Protein AF-A0A3B0XMU4-F1 (afdb_monomer_lite)

Structure (mmCIF, N/CA/C/O backbone):
data_AF-A0A3B0XMU4-F1
#
_entry.id   AF-A0A3B0XMU4-F1
#
loop_
_atom_site.group_PDB
_atom_site.id
_atom_site.type_symbol
_atom_site.label_atom_id
_atom_site.label_alt_id
_atom_site.label_comp_id
_atom_site.label_asym_id
_atom_site.label_entity_id
_atom_site.label_seq_id
_atom_site.pdbx_PDB_ins_code
_atom_site.Cartn_x
_atom_site.Cartn_y
_atom_site.Cartn_z
_atom_site.occupancy
_atom_site.B_iso_or_equiv
_atom_site.auth_seq_id
_atom_site.auth_comp_id
_atom_site.auth_asym_id
_atom_site.auth_atom_id
_atom_site.pdbx_PDB_model_num
ATOM 1 N N . MET A 1 1 ? -17.982 15.035 -3.599 1.00 46.91 1 MET A N 1
ATOM 2 C CA . MET A 1 1 ? -17.152 13.838 -3.852 1.00 46.91 1 MET A CA 1
ATOM 3 C C . MET A 1 1 ? -16.535 13.431 -2.524 1.00 46.91 1 MET A C 1
ATOM 5 O O . MET A 1 1 ? -16.371 14.309 -1.688 1.00 46.91 1 MET A O 1
ATOM 9 N N . SER A 1 2 ? -16.349 12.134 -2.261 1.00 67.62 2 SER A N 1
ATOM 10 C CA . SER A 1 2 ? -15.566 11.726 -1.085 1.00 67.62 2 SER A CA 1
ATOM 11 C C . SER A 1 2 ? -14.104 11.937 -1.433 1.00 67.62 2 SER A C 1
ATOM 13 O O . SER A 1 2 ? -13.709 11.563 -2.527 1.00 67.62 2 SER A O 1
ATOM 15 N N . VAL A 1 3 ? -13.359 12.538 -0.522 1.00 88.94 3 VAL A N 1
ATOM 16 C CA . VAL A 1 3 ? -11.899 12.602 -0.562 1.00 88.94 3 VAL A CA 1
ATOM 17 C C . VAL A 1 3 ? -11.377 11.212 -0.185 1.00 88.94 3 VAL A C 1
ATOM 19 O O . VAL A 1 3 ? -11.963 10.563 0.695 1.00 88.94 3 VAL A O 1
ATOM 22 N N . ASP A 1 4 ? -10.341 10.735 -0.864 1.00 93.25 4 ASP A N 1
ATOM 23 C CA . ASP A 1 4 ? -9.725 9.438 -0.587 1.00 93.25 4 ASP A CA 1
ATOM 24 C C . ASP A 1 4 ? -8.519 9.596 0.341 1.00 93.25 4 ASP A C 1
ATOM 26 O O . ASP A 1 4 ? -7.782 10.583 0.284 1.00 93.25 4 ASP A O 1
ATOM 30 N N . PHE A 1 5 ? -8.367 8.639 1.253 1.00 95.12 5 PHE A N 1
ATOM 31 C CA . PHE A 1 5 ? -7.227 8.539 2.150 1.00 95.12 5 PHE A CA 1
ATOM 32 C C . PHE A 1 5 ? -6.213 7.567 1.562 1.00 95.12 5 PHE A C 1
ATOM 34 O O . PHE A 1 5 ? -6.539 6.399 1.330 1.00 95.12 5 PHE A O 1
ATOM 41 N N . THR A 1 6 ? -4.974 8.021 1.413 1.00 96.38 6 THR A N 1
ATOM 42 C CA . THR A 1 6 ? -3.917 7.258 0.753 1.00 96.38 6 THR A CA 1
ATOM 43 C C . THR A 1 6 ? -2.700 7.164 1.654 1.00 96.38 6 THR A C 1
ATOM 45 O O . THR A 1 6 ? -2.193 8.177 2.130 1.00 96.38 6 THR A O 1
ATOM 48 N N . ILE A 1 7 ? -2.196 5.944 1.860 1.00 97.12 7 ILE A N 1
ATOM 49 C CA . ILE A 1 7 ? -0.860 5.702 2.417 1.00 97.12 7 ILE A CA 1
ATOM 50 C C . ILE A 1 7 ? 0.117 5.391 1.292 1.00 97.12 7 ILE A C 1
ATOM 52 O O . ILE A 1 7 ? -0.047 4.393 0.592 1.00 97.12 7 ILE A O 1
ATOM 56 N N . ALA A 1 8 ? 1.163 6.208 1.175 1.00 97.69 8 ALA A N 1
ATOM 57 C CA . ALA A 1 8 ? 2.333 5.910 0.364 1.00 97.69 8 ALA A CA 1
ATOM 58 C C . ALA A 1 8 ? 3.376 5.158 1.196 1.00 97.69 8 ALA A C 1
ATOM 60 O O . ALA A 1 8 ? 3.663 5.530 2.335 1.00 97.69 8 ALA A O 1
ATOM 61 N N . GLN A 1 9 ? 3.979 4.116 0.629 1.00 97.81 9 GLN A N 1
ATOM 62 C CA . GLN A 1 9 ? 5.088 3.373 1.229 1.00 97.81 9 GLN A CA 1
ATOM 63 C C . GLN A 1 9 ? 6.240 3.243 0.236 1.00 97.81 9 GLN A C 1
ATOM 65 O O . GLN A 1 9 ? 6.032 3.270 -0.979 1.00 97.81 9 GLN A O 1
ATOM 70 N N . ALA A 1 10 ? 7.457 3.066 0.749 1.00 97.88 10 ALA A N 1
ATOM 71 C CA . ALA A 1 10 ? 8.641 2.861 -0.080 1.00 97.88 10 ALA A CA 1
ATOM 72 C C . ALA A 1 10 ? 9.531 1.738 0.464 1.00 97.88 10 ALA A C 1
ATOM 74 O O . ALA A 1 10 ? 9.911 1.719 1.638 1.00 97.88 10 ALA A O 1
ATOM 75 N N . GLY A 1 11 ? 9.879 0.802 -0.416 1.00 96.56 11 GLY A N 1
ATOM 76 C CA . GLY A 1 11 ? 10.779 -0.318 -0.153 1.00 96.56 11 GLY A CA 1
ATOM 77 C C . GLY A 1 11 ? 11.919 -0.391 -1.167 1.00 96.56 11 GLY A C 1
ATOM 78 O O . GLY A 1 11 ? 11.970 0.360 -2.139 1.00 96.56 11 GLY A O 1
ATOM 79 N N . GLN A 1 12 ? 12.843 -1.321 -0.942 1.00 94.38 12 GLN A N 1
ATOM 80 C CA . GLN A 1 12 ? 13.892 -1.634 -1.917 1.00 94.38 12 GLN A CA 1
ATOM 81 C C . GLN A 1 12 ? 13.288 -2.269 -3.179 1.00 94.38 12 GLN A C 1
ATOM 83 O O . GLN A 1 12 ? 12.237 -2.907 -3.100 1.00 94.38 12 GLN A O 1
ATOM 88 N N . ALA A 1 13 ? 13.955 -2.120 -4.327 1.00 94.12 13 ALA A N 1
ATOM 89 C CA . ALA A 1 13 ? 13.503 -2.729 -5.578 1.00 94.12 13 ALA A CA 1
ATOM 90 C C . ALA A 1 13 ? 13.326 -4.246 -5.428 1.00 94.12 13 ALA A C 1
ATOM 92 O O . ALA A 1 13 ? 14.164 -4.934 -4.837 1.00 94.12 13 ALA A O 1
ATOM 93 N N . GLN A 1 14 ? 12.234 -4.768 -5.983 1.00 94.06 14 GLN A N 1
ATOM 94 C CA . GLN A 1 14 ? 11.937 -6.196 -5.961 1.00 94.06 14 GLN A CA 1
ATOM 95 C C . GLN A 1 14 ? 11.005 -6.595 -7.110 1.00 94.06 14 GLN A C 1
ATOM 97 O O . GLN A 1 14 ? 10.267 -5.751 -7.627 1.00 94.06 14 GLN A O 1
ATOM 102 N N . PRO A 1 15 ? 11.005 -7.878 -7.507 1.00 93.62 15 PRO A N 1
ATOM 103 C CA . PRO A 1 15 ? 10.094 -8.380 -8.528 1.00 93.62 15 PRO A CA 1
ATOM 104 C C . PRO A 1 15 ? 8.619 -8.133 -8.166 1.00 93.62 15 PRO A C 1
ATOM 106 O O . PRO A 1 15 ? 8.137 -8.577 -7.121 1.00 93.62 15 PRO A O 1
ATOM 109 N N . LEU A 1 16 ? 7.907 -7.396 -9.029 1.00 94.69 16 LEU A N 1
ATOM 110 C CA . LEU A 1 16 ? 6.523 -6.973 -8.781 1.00 94.69 16 LEU A CA 1
ATOM 111 C C . LEU A 1 16 ? 5.567 -8.169 -8.698 1.00 94.69 16 LEU A C 1
ATOM 113 O O . LEU A 1 16 ? 4.689 -8.198 -7.842 1.00 94.69 16 LEU A O 1
ATOM 117 N N . PHE A 1 17 ? 5.737 -9.161 -9.572 1.00 94.56 17 PHE A N 1
ATOM 118 C CA . PHE A 1 17 ? 4.826 -10.299 -9.658 1.00 94.56 17 PHE A CA 1
ATOM 119 C C . PHE A 1 17 ? 4.801 -11.113 -8.357 1.00 94.56 17 PHE A C 1
ATOM 121 O O . PHE A 1 17 ? 3.743 -11.314 -7.762 1.00 94.56 17 PHE A O 1
ATOM 128 N N . GLU A 1 18 ? 5.971 -11.521 -7.870 1.00 95.06 18 GLU A N 1
ATOM 129 C CA . GLU A 1 18 ? 6.136 -12.269 -6.627 1.00 95.06 18 GLU A CA 1
ATOM 130 C C . GLU A 1 18 ? 5.612 -11.474 -5.431 1.00 95.06 18 GLU A C 1
ATOM 132 O O . GLU A 1 18 ? 4.962 -12.034 -4.546 1.00 95.06 18 GLU A O 1
ATOM 137 N N . LEU A 1 19 ? 5.842 -10.157 -5.425 1.00 96.31 19 LEU A N 1
ATOM 138 C CA . LEU A 1 19 ? 5.289 -9.273 -4.410 1.00 96.31 19 LEU A CA 1
ATOM 139 C C . LEU A 1 19 ? 3.754 -9.306 -4.410 1.00 96.31 19 LEU A C 1
ATOM 141 O O . LEU A 1 19 ? 3.153 -9.511 -3.355 1.00 96.31 19 LEU A O 1
ATOM 145 N N . MET A 1 20 ? 3.118 -9.148 -5.574 1.00 96.50 20 MET A N 1
ATOM 146 C CA . MET A 1 20 ? 1.657 -9.156 -5.692 1.00 96.50 20 MET A CA 1
ATOM 147 C C . MET A 1 20 ? 1.048 -10.506 -5.299 1.00 96.50 20 MET A C 1
ATOM 149 O O . MET A 1 20 ? 0.016 -10.532 -4.629 1.00 96.50 20 MET A O 1
ATOM 153 N N . VAL A 1 21 ? 1.696 -11.623 -5.648 1.00 96.62 21 VAL A N 1
ATOM 154 C CA . VAL A 1 21 ? 1.277 -12.972 -5.225 1.00 96.62 21 VAL A CA 1
ATOM 155 C C . VAL A 1 21 ? 1.302 -13.108 -3.700 1.00 96.62 21 VAL A C 1
ATOM 157 O O . VAL A 1 21 ? 0.353 -13.630 -3.109 1.00 96.62 21 VAL A O 1
ATOM 160 N N . ASN A 1 22 ? 2.359 -12.623 -3.046 1.00 97.75 22 ASN A N 1
ATOM 161 C CA . ASN A 1 22 ? 2.472 -12.698 -1.590 1.00 97.75 22 ASN A CA 1
ATOM 162 C C . ASN A 1 22 ? 1.454 -11.786 -0.890 1.00 97.75 22 ASN A C 1
ATOM 164 O O . ASN A 1 22 ? 0.804 -12.215 0.065 1.00 97.75 22 ASN A O 1
ATOM 168 N N . ILE A 1 23 ? 1.258 -10.564 -1.397 1.00 98.06 23 ILE A N 1
ATOM 169 C CA . ILE A 1 23 ? 0.236 -9.639 -0.889 1.00 98.06 23 ILE A CA 1
ATOM 170 C C . ILE A 1 23 ? -1.157 -10.258 -1.027 1.00 98.06 23 ILE A C 1
ATOM 172 O O . ILE A 1 23 ? -1.896 -10.281 -0.048 1.00 98.06 23 ILE A O 1
ATOM 176 N N . GLU A 1 24 ? -1.514 -10.814 -2.189 1.00 98.00 24 GLU A N 1
ATOM 177 C CA . GLU A 1 24 ? -2.808 -11.481 -2.392 1.00 98.00 24 GLU A CA 1
ATOM 178 C C . GLU A 1 24 ? -3.032 -12.607 -1.377 1.00 98.00 24 GLU A C 1
ATOM 180 O O . GLU A 1 24 ? -4.096 -12.673 -0.764 1.00 98.00 24 GLU A O 1
ATOM 185 N N . CYS A 1 25 ? -2.024 -13.450 -1.143 1.00 97.94 25 CYS A N 1
ATOM 186 C CA . CYS A 1 25 ? -2.103 -14.543 -0.173 1.00 97.94 25 CYS A CA 1
ATOM 187 C C . CYS A 1 25 ? -2.402 -14.042 1.252 1.00 97.94 25 CYS A C 1
ATOM 189 O O . CYS A 1 25 ? -3.264 -14.589 1.943 1.00 97.94 25 CYS A O 1
ATOM 191 N N . GLU A 1 26 ? -1.721 -12.987 1.701 1.00 98.12 26 GLU A N 1
ATOM 192 C CA . GLU A 1 26 ? -1.939 -12.410 3.033 1.00 98.12 26 GLU A CA 1
ATOM 193 C C . GLU A 1 26 ? -3.267 -11.643 3.136 1.00 98.12 26 GLU A C 1
ATOM 195 O O . GLU A 1 26 ? -3.951 -11.715 4.160 1.00 98.12 26 GLU A O 1
ATOM 200 N N . MET A 1 27 ? -3.687 -10.970 2.062 1.00 97.94 27 MET A N 1
ATOM 201 C CA . MET A 1 27 ? -4.988 -10.303 1.979 1.00 97.94 27 MET A CA 1
ATOM 202 C C . MET A 1 27 ? -6.146 -11.310 2.038 1.00 97.94 27 MET A C 1
ATOM 204 O O . MET A 1 27 ? -7.117 -11.082 2.764 1.00 97.94 27 MET A O 1
ATOM 208 N N . GLU A 1 28 ? -6.028 -12.465 1.373 1.00 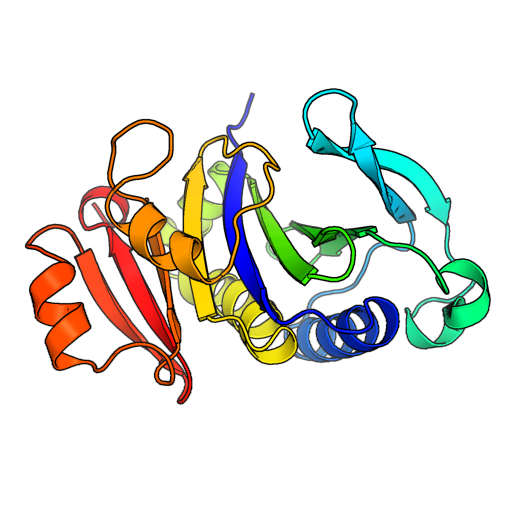97.19 28 GLU A N 1
ATOM 209 C CA . GLU A 1 28 ? -7.001 -13.564 1.477 1.00 97.19 28 GLU A CA 1
ATOM 210 C C . GLU A 1 28 ? -7.138 -14.065 2.922 1.00 97.19 28 GLU A C 1
ATOM 212 O O . GLU A 1 28 ? -8.254 -14.228 3.423 1.00 97.19 28 GLU A O 1
ATOM 217 N N . LYS A 1 29 ? -6.019 -14.241 3.640 1.00 96.94 29 LYS A N 1
ATOM 218 C CA . LYS A 1 29 ? -6.025 -14.602 5.073 1.00 96.94 29 LYS A CA 1
ATOM 219 C C . LYS A 1 29 ? -6.663 -13.520 5.946 1.00 96.94 29 LYS A C 1
ATOM 221 O O . LYS A 1 29 ? -7.206 -13.825 7.007 1.00 96.94 29 LYS A O 1
ATOM 226 N N . ALA A 1 30 ? -6.604 -12.259 5.521 1.00 95.94 30 ALA A N 1
ATOM 227 C CA . ALA A 1 30 ? -7.280 -11.142 6.173 1.00 95.94 30 ALA A CA 1
ATOM 228 C C . ALA A 1 30 ? -8.769 -11.014 5.797 1.00 95.94 30 ALA A C 1
ATOM 230 O O . ALA A 1 30 ? -9.438 -10.122 6.312 1.00 95.94 30 ALA A O 1
ATOM 231 N N . GLY A 1 31 ? -9.307 -11.911 4.962 1.00 96.50 31 GLY A N 1
ATOM 232 C CA . GLY A 1 31 ? -10.720 -11.931 4.577 1.00 96.50 31 GLY A CA 1
ATOM 233 C C . GLY A 1 31 ? -11.058 -11.049 3.375 1.00 96.50 31 GLY A C 1
ATOM 234 O O . GLY A 1 31 ? -12.240 -10.839 3.093 1.00 96.50 31 GLY A O 1
ATOM 235 N N . PHE A 1 32 ? -10.047 -10.551 2.664 1.00 97.38 32 PHE A N 1
ATOM 236 C CA . PHE A 1 32 ? -10.228 -9.824 1.417 1.00 97.38 32 PHE A CA 1
ATOM 237 C C . PHE A 1 32 ? -10.223 -10.774 0.227 1.00 97.38 32 PHE A C 1
ATOM 239 O O . PHE A 1 32 ? -9.673 -11.872 0.258 1.00 97.38 32 PHE A O 1
ATOM 246 N N . LYS A 1 33 ? -10.832 -10.326 -0.860 1.00 95.94 33 LYS A N 1
ATOM 247 C CA . LYS A 1 33 ? -10.782 -10.983 -2.157 1.00 95.94 33 LYS A CA 1
ATOM 248 C C . LYS A 1 33 ? -10.356 -9.962 -3.195 1.00 95.94 33 LYS A C 1
ATOM 250 O O . LYS A 1 33 ? -10.759 -8.806 -3.133 1.00 95.94 33 LYS A O 1
ATOM 255 N N . LYS A 1 34 ? -9.538 -10.395 -4.142 1.00 95.06 34 LYS A N 1
ATOM 256 C CA . LYS A 1 34 ? -9.022 -9.547 -5.213 1.00 95.06 34 LYS A CA 1
ATOM 257 C C . LYS A 1 34 ? -10.062 -9.357 -6.321 1.00 95.06 34 LYS A C 1
ATOM 259 O O . LYS A 1 34 ? -10.794 -10.296 -6.653 1.00 95.06 34 LYS A O 1
ATOM 264 N N . ASN A 1 35 ? -10.110 -8.174 -6.927 1.00 93.00 35 ASN A N 1
ATOM 265 C CA . ASN A 1 35 ? -10.821 -7.941 -8.183 1.00 93.00 35 ASN A CA 1
ATOM 266 C C . ASN A 1 35 ? -10.110 -8.680 -9.335 1.00 93.00 35 ASN A C 1
ATOM 268 O O . ASN A 1 35 ? -8.890 -8.839 -9.348 1.00 93.00 35 ASN A O 1
ATOM 272 N N . ILE A 1 36 ? -10.868 -9.195 -10.298 1.00 88.75 36 ILE A N 1
ATOM 273 C CA . ILE A 1 36 ? -10.298 -9.850 -11.487 1.00 88.75 36 ILE A CA 1
ATOM 274 C C . ILE A 1 36 ? -9.745 -8.832 -12.488 1.00 88.75 36 ILE A C 1
ATOM 276 O O . ILE A 1 36 ? -8.889 -9.171 -13.299 1.00 88.75 36 ILE A O 1
ATOM 280 N N . SER A 1 37 ? -10.238 -7.594 -12.424 1.00 92.88 37 SER A N 1
ATOM 281 C CA . SER A 1 37 ? -9.691 -6.484 -13.191 1.00 92.88 37 SER A CA 1
ATOM 282 C C . SER A 1 37 ? -8.476 -5.914 -12.473 1.00 92.88 37 SER A C 1
ATOM 284 O O . SER A 1 37 ? -8.549 -5.604 -11.285 1.00 92.88 37 SER A O 1
ATOM 286 N N . VAL A 1 38 ? -7.386 -5.770 -13.212 1.00 95.25 38 VAL A N 1
ATOM 287 C CA . VAL A 1 38 ? -6.157 -5.094 -12.793 1.00 95.25 38 VAL A CA 1
ATOM 288 C C . VAL A 1 38 ? -5.804 -4.059 -13.850 1.00 95.25 38 VAL A C 1
ATOM 290 O O . VAL A 1 38 ? -6.240 -4.189 -14.996 1.00 95.25 38 VAL A O 1
ATOM 293 N N . TYR A 1 39 ? -5.011 -3.057 -13.501 1.00 95.62 39 TYR A N 1
ATOM 294 C CA . TYR A 1 39 ? -4.540 -2.081 -14.477 1.00 95.62 39 TYR A CA 1
ATOM 295 C C . TYR A 1 39 ? -3.026 -2.086 -14.525 1.00 95.62 39 TYR A C 1
ATOM 297 O O . TYR A 1 39 ? -2.350 -2.250 -13.507 1.00 95.62 39 TYR A O 1
ATOM 305 N N . LYS A 1 40 ? -2.492 -1.929 -15.733 1.00 95.38 40 LYS A N 1
ATOM 306 C CA . LYS A 1 40 ? -1.067 -1.715 -15.931 1.00 95.38 40 LYS A CA 1
ATOM 307 C C . LYS A 1 40 ? -0.740 -0.273 -15.590 1.00 95.38 40 LYS A C 1
ATOM 309 O O . LYS A 1 40 ? -1.361 0.643 -16.133 1.00 95.38 40 LYS A O 1
ATOM 314 N N . VAL A 1 41 ? 0.255 -0.084 -14.737 1.00 95.44 41 VAL A N 1
ATOM 315 C CA . VAL A 1 41 ? 0.666 1.239 -14.268 1.00 95.44 41 VAL A CA 1
ATOM 316 C C . VAL A 1 41 ? 2.066 1.549 -14.780 1.00 95.44 41 VAL A C 1
ATOM 318 O O . VAL A 1 41 ? 2.951 0.690 -14.756 1.00 95.44 41 VAL A O 1
ATOM 321 N N . GLY A 1 42 ? 2.245 2.769 -15.276 1.00 92.88 42 GLY A N 1
ATOM 322 C CA . GLY A 1 42 ? 3.519 3.311 -15.744 1.00 92.88 42 GLY A CA 1
ATOM 323 C C . GLY A 1 42 ? 3.752 4.717 -15.199 1.00 92.88 42 GLY A C 1
ATOM 324 O O . GLY A 1 42 ? 3.019 5.167 -14.324 1.00 92.88 42 GLY A O 1
ATOM 325 N N . LEU A 1 43 ? 4.777 5.400 -15.707 1.00 92.19 43 LEU A N 1
ATOM 326 C CA . LEU A 1 43 ? 5.016 6.817 -15.425 1.00 92.19 43 LEU A CA 1
ATOM 327 C C . LEU A 1 43 ? 4.434 7.676 -16.548 1.00 92.19 43 LEU A C 1
ATOM 329 O O . LEU A 1 43 ? 4.690 7.397 -17.722 1.00 92.19 43 LEU A O 1
ATOM 333 N N . ASP A 1 44 ? 3.706 8.725 -16.180 1.00 89.94 44 ASP A N 1
ATOM 334 C CA . ASP A 1 44 ? 3.260 9.760 -17.109 1.00 89.94 44 ASP A CA 1
ATOM 335 C C . ASP A 1 44 ? 4.390 10.761 -17.439 1.00 89.94 44 ASP A C 1
ATOM 337 O O . ASP A 1 44 ? 5.522 10.660 -16.950 1.00 89.94 44 ASP A O 1
ATOM 341 N N . GLU A 1 45 ? 4.092 11.767 -18.267 1.00 88.25 45 GLU A N 1
ATOM 342 C CA . GLU A 1 45 ? 5.057 12.809 -18.660 1.00 88.25 45 GLU A CA 1
ATOM 343 C C . GLU A 1 45 ? 5.548 13.676 -17.486 1.00 88.25 45 GLU A C 1
ATOM 345 O O . GLU A 1 45 ? 6.620 14.280 -17.562 1.00 88.25 45 GLU A O 1
ATOM 350 N N . ARG A 1 46 ? 4.782 13.736 -16.390 1.00 87.19 46 ARG A N 1
ATOM 351 C CA . ARG A 1 46 ? 5.119 14.473 -15.164 1.00 87.19 46 ARG A CA 1
ATOM 352 C C . ARG A 1 46 ? 5.957 13.626 -14.203 1.00 87.19 46 ARG A C 1
ATOM 354 O O . ARG A 1 46 ? 6.518 14.166 -13.253 1.00 87.19 46 ARG A O 1
ATOM 361 N N . GLY A 1 47 ? 6.081 12.322 -14.458 1.00 86.88 47 GLY A N 1
ATOM 362 C CA . GLY A 1 47 ? 6.754 11.369 -13.580 1.00 86.88 47 GLY A CA 1
ATOM 363 C C . GLY A 1 47 ? 5.876 10.863 -12.433 1.00 86.88 47 GLY A C 1
ATOM 364 O O . GLY A 1 47 ? 6.418 10.363 -11.448 1.00 86.88 47 GLY A O 1
ATOM 365 N N . VAL A 1 48 ? 4.554 10.987 -12.560 1.00 90.62 48 VAL A N 1
ATOM 366 C CA . VAL A 1 48 ? 3.544 10.446 -11.640 1.00 90.62 48 VAL A CA 1
ATOM 367 C C . VAL A 1 48 ? 3.135 9.057 -12.126 1.00 90.62 48 VAL A C 1
ATOM 369 O O . VAL A 1 48 ? 3.144 8.790 -13.329 1.00 90.62 48 VAL A O 1
ATOM 372 N N . PHE A 1 49 ? 2.786 8.151 -11.213 1.00 92.75 49 PHE A N 1
ATOM 373 C CA . PHE A 1 49 ? 2.238 6.861 -11.620 1.00 92.75 49 PHE A CA 1
ATOM 374 C C . PHE A 1 49 ? 0.816 7.002 -12.171 1.00 92.75 49 PHE A C 1
ATOM 376 O O . PHE A 1 49 ? -0.053 7.579 -11.520 1.00 92.75 49 PHE A O 1
ATOM 383 N N . GLU A 1 50 ? 0.575 6.427 -13.349 1.00 93.12 50 GLU A N 1
ATOM 384 C CA . GLU A 1 50 ? -0.710 6.497 -14.048 1.00 93.12 50 GLU A CA 1
ATOM 385 C C . GLU A 1 50 ? -1.138 5.125 -14.587 1.00 93.12 50 GLU A C 1
ATOM 387 O O . GLU A 1 50 ? -0.332 4.351 -15.119 1.00 93.12 50 GLU A O 1
ATOM 392 N N . GLU A 1 51 ? -2.428 4.816 -14.435 1.00 93.25 51 GLU A N 1
ATOM 393 C CA . GLU A 1 51 ? -3.057 3.640 -15.030 1.00 93.25 51 GLU A CA 1
ATOM 394 C C . GLU A 1 51 ? -3.209 3.828 -16.543 1.00 93.25 51 GLU A C 1
ATOM 396 O O . GLU A 1 51 ? -3.813 4.788 -17.010 1.00 93.25 51 GLU A O 1
ATOM 401 N N . SER A 1 52 ? -2.697 2.882 -17.322 1.00 88.81 52 SER A N 1
ATOM 402 C CA . SER A 1 52 ? -2.696 2.971 -18.789 1.00 88.81 52 SER A CA 1
ATOM 403 C C . SER A 1 52 ? -3.745 2.075 -19.442 1.00 88.81 52 SER A C 1
ATOM 405 O O . SER A 1 52 ? -4.438 2.482 -20.373 1.00 88.81 52 SER A O 1
ATOM 407 N N . GLU A 1 53 ? -3.874 0.837 -18.968 1.00 87.31 53 GLU A N 1
ATOM 408 C CA . GLU A 1 53 ? -4.699 -0.172 -19.620 1.00 87.31 53 GLU A CA 1
ATOM 409 C C . GLU A 1 53 ? -5.292 -1.138 -18.598 1.00 87.31 53 GLU A C 1
ATOM 411 O O . GLU A 1 53 ? -4.603 -1.618 -17.694 1.00 87.31 53 GLU A O 1
ATOM 416 N N . LYS A 1 54 ? -6.587 -1.427 -18.763 1.00 91.12 54 LYS A N 1
ATOM 417 C CA . LYS A 1 54 ? -7.331 -2.384 -17.947 1.00 91.12 54 LYS A CA 1
ATOM 418 C C . LYS A 1 54 ? -7.184 -3.790 -18.515 1.00 91.12 54 LYS A C 1
ATOM 420 O O . LYS A 1 54 ? -7.562 -4.042 -19.655 1.00 91.12 54 LYS A O 1
ATOM 425 N N . TYR A 1 55 ? -6.774 -4.726 -17.673 1.00 88.06 55 TYR A N 1
ATOM 426 C CA . TYR A 1 55 ? -6.659 -6.141 -17.992 1.00 88.06 55 TYR A CA 1
ATOM 427 C C . TYR A 1 55 ? -7.575 -6.968 -17.096 1.00 88.06 55 TYR A C 1
ATOM 429 O O . TYR A 1 55 ? -7.633 -6.780 -15.881 1.00 88.06 55 TYR A O 1
ATOM 437 N N . VAL A 1 56 ? -8.278 -7.926 -17.691 1.00 87.38 56 VAL A N 1
ATOM 438 C CA . VAL A 1 56 ? -8.943 -8.993 -16.939 1.00 87.38 56 VAL A CA 1
ATOM 439 C C . VAL A 1 56 ? -8.009 -10.187 -16.972 1.00 87.38 56 VAL A C 1
ATOM 441 O O . VAL A 1 56 ? -7.816 -10.781 -18.032 1.00 87.38 56 VAL A O 1
ATOM 444 N N . ILE A 1 57 ? -7.398 -10.506 -15.834 1.00 84.31 57 ILE A N 1
ATOM 445 C CA . ILE A 1 57 ? -6.442 -11.613 -15.779 1.00 84.31 57 ILE A CA 1
ATOM 446 C C . ILE A 1 57 ? -7.157 -12.955 -15.967 1.00 84.31 57 ILE A C 1
ATOM 448 O O . ILE A 1 57 ? -8.306 -13.130 -15.551 1.00 84.31 57 ILE A O 1
ATOM 452 N N . SER A 1 58 ? -6.475 -13.894 -16.617 1.00 72.31 58 SER A N 1
ATOM 453 C CA . SER A 1 58 ? -7.038 -15.195 -16.993 1.00 72.31 58 SER A CA 1
ATOM 454 C C . SER A 1 58 ? -7.336 -16.102 -15.788 1.00 72.31 58 SER A C 1
ATOM 456 O O . SER A 1 58 ? -8.277 -16.902 -15.825 1.00 72.31 58 SER A O 1
ATOM 458 N N . GLY A 1 59 ? -6.566 -15.960 -14.705 1.00 74.88 59 GLY A N 1
ATOM 459 C CA . GLY A 1 59 ? -6.716 -16.708 -13.458 1.00 74.88 59 GLY A CA 1
ATOM 460 C C . GLY A 1 59 ? -7.520 -15.977 -12.380 1.00 74.88 59 GLY A C 1
ATOM 461 O O . GLY A 1 59 ? -7.692 -14.760 -12.396 1.00 74.88 59 GLY A O 1
ATOM 462 N N . LYS A 1 60 ? -7.985 -16.717 -11.365 1.00 83.38 60 LYS A N 1
ATOM 463 C CA . LYS A 1 60 ? -8.604 -16.087 -10.179 1.00 83.38 60 LYS A CA 1
ATOM 464 C C . LYS A 1 60 ? -7.554 -15.482 -9.256 1.00 83.38 60 LYS A C 1
ATOM 466 O O . LYS A 1 60 ? -7.870 -14.562 -8.504 1.00 83.38 60 LYS A O 1
ATOM 471 N N . LYS A 1 61 ? -6.335 -16.018 -9.316 1.00 91.50 61 LYS A N 1
ATOM 472 C CA . LYS A 1 61 ? -5.192 -15.625 -8.496 1.00 91.50 61 LYS A CA 1
ATOM 473 C C . LYS A 1 61 ? -4.075 -15.052 -9.349 1.00 91.50 61 LYS A C 1
ATOM 475 O O . LYS A 1 61 ? -3.899 -15.459 -10.499 1.00 91.50 61 LYS A O 1
ATOM 480 N N . PHE A 1 62 ? -3.253 -14.186 -8.766 1.00 93.88 62 PHE A N 1
ATOM 481 C CA . PHE A 1 62 ? -2.075 -13.655 -9.456 1.00 93.88 62 PHE A CA 1
ATOM 482 C C . PHE A 1 62 ? -1.124 -14.760 -9.904 1.00 93.88 62 PHE A C 1
ATOM 484 O O . PHE A 1 62 ? -0.672 -14.750 -11.043 1.00 93.88 62 PHE A O 1
ATOM 491 N N . ARG A 1 63 ? -0.903 -15.774 -9.058 1.00 93.69 63 ARG A N 1
ATOM 492 C CA . ARG A 1 63 ? -0.010 -16.908 -9.364 1.00 93.69 63 ARG A CA 1
ATOM 493 C C . ARG A 1 63 ? -0.402 -17.694 -10.624 1.00 93.69 63 ARG A C 1
ATOM 495 O O . ARG A 1 63 ? 0.417 -18.418 -11.169 1.00 93.69 63 ARG A O 1
ATOM 502 N N . GLU A 1 64 ? -1.665 -17.603 -11.038 1.00 92.31 64 GLU A N 1
ATOM 503 C CA . GLU A 1 64 ? -2.213 -18.284 -12.219 1.00 92.31 64 GLU A CA 1
ATOM 504 C C . GLU A 1 64 ? -2.081 -17.430 -13.488 1.00 92.31 64 GLU A C 1
ATOM 506 O O . GLU A 1 64 ? -2.373 -17.913 -14.573 1.00 92.31 64 GLU A O 1
ATOM 511 N N . SER A 1 65 ? -1.648 -16.174 -13.350 1.00 91.19 65 SER A N 1
ATOM 512 C CA . SER A 1 65 ? -1.619 -15.164 -14.414 1.00 91.19 65 SER A CA 1
ATOM 513 C C . SER A 1 65 ? -0.206 -14.606 -14.626 1.00 91.19 65 SER A C 1
ATOM 515 O O . SER A 1 65 ? -0.043 -13.448 -15.000 1.00 91.19 65 SER A O 1
ATOM 517 N N . GLU A 1 66 ? 0.840 -15.405 -14.363 1.00 90.62 66 GLU A N 1
ATOM 518 C CA . GLU A 1 66 ? 2.235 -14.972 -14.559 1.00 90.62 66 GLU A CA 1
ATOM 519 C C . GLU A 1 66 ? 2.480 -14.528 -16.003 1.00 90.62 66 GLU A C 1
ATOM 521 O O . GLU A 1 66 ? 3.065 -13.472 -16.223 1.00 90.62 66 GLU A O 1
ATOM 526 N N . SER A 1 67 ? 1.988 -15.287 -16.986 1.00 88.00 67 SER A N 1
ATOM 527 C CA . SER A 1 67 ? 2.131 -14.948 -18.407 1.00 88.00 67 SER A CA 1
ATOM 528 C C . SER A 1 67 ? 1.569 -13.573 -18.759 1.00 88.00 67 SER A C 1
ATOM 530 O O . SER A 1 67 ? 2.106 -12.918 -19.647 1.00 88.00 67 SER A O 1
ATOM 532 N N . ASP A 1 68 ? 0.516 -13.145 -18.061 1.00 86.12 68 ASP A N 1
ATOM 533 C CA . ASP A 1 68 ? -0.215 -11.912 -18.356 1.00 86.12 68 ASP A CA 1
ATOM 534 C C . ASP A 1 68 ? 0.489 -10.684 -17.750 1.00 86.12 68 ASP A C 1
ATOM 536 O O . ASP A 1 68 ? 0.399 -9.579 -18.282 1.00 86.12 68 ASP A O 1
ATOM 540 N N . LEU A 1 69 ? 1.205 -10.880 -16.637 1.00 89.31 69 LEU A N 1
ATOM 541 C CA . LEU A 1 69 ? 1.713 -9.801 -15.779 1.00 89.31 69 LEU A CA 1
ATOM 542 C C . LEU A 1 69 ? 3.240 -9.684 -15.762 1.00 89.31 69 LEU A C 1
ATOM 544 O O . LEU A 1 69 ? 3.793 -8.702 -15.261 1.00 89.31 69 LEU A O 1
ATOM 548 N N . LYS A 1 70 ? 3.952 -10.687 -16.276 1.00 87.38 70 LYS A N 1
ATOM 549 C CA . LYS A 1 70 ? 5.415 -10.701 -16.274 1.00 87.38 70 LYS A CA 1
ATOM 550 C C . LYS A 1 70 ? 5.973 -9.520 -17.068 1.00 87.38 70 LYS A C 1
ATOM 552 O O . LYS A 1 70 ? 5.588 -9.273 -18.206 1.00 87.38 70 LYS A O 1
ATOM 557 N N . GLY A 1 71 ? 6.922 -8.809 -16.462 1.00 87.94 71 GLY A N 1
ATOM 558 C CA . GLY A 1 71 ? 7.569 -7.641 -17.067 1.00 87.94 71 GLY A CA 1
ATOM 559 C C . GLY A 1 71 ? 6.803 -6.328 -16.902 1.00 87.94 71 GLY A C 1
ATOM 560 O O . GLY A 1 71 ? 7.254 -5.308 -17.416 1.00 87.94 71 GLY A O 1
ATOM 561 N N . TRP A 1 72 ? 5.672 -6.316 -16.193 1.00 93.06 72 TRP A N 1
ATOM 562 C CA . TRP A 1 72 ? 5.033 -5.062 -15.809 1.00 93.06 72 TRP A CA 1
ATOM 563 C C . TRP A 1 72 ? 5.859 -4.349 -14.738 1.00 93.06 72 TRP A C 1
ATOM 565 O O . TRP A 1 72 ? 6.330 -4.967 -13.781 1.00 93.06 72 TRP A O 1
ATOM 575 N N . GLU A 1 73 ? 6.019 -3.038 -14.902 1.00 91.94 73 GLU A N 1
ATOM 576 C CA . GLU A 1 73 ? 6.718 -2.188 -13.935 1.00 91.94 73 GLU A CA 1
ATOM 577 C C . GLU A 1 73 ? 5.795 -1.753 -12.796 1.00 91.94 73 GLU A C 1
ATOM 579 O O . GLU A 1 73 ? 6.258 -1.570 -11.672 1.00 91.94 73 GLU A O 1
ATOM 584 N N . GLY A 1 74 ? 4.490 -1.666 -13.055 1.00 95.88 74 GLY A N 1
ATOM 585 C CA . GLY A 1 74 ? 3.485 -1.309 -12.070 1.00 95.88 74 GLY A CA 1
ATOM 586 C C . GLY A 1 74 ? 2.141 -1.974 -12.321 1.00 95.88 74 GLY A C 1
ATOM 587 O O . GLY A 1 74 ? 1.795 -2.326 -13.453 1.00 95.88 74 GLY A O 1
ATOM 588 N N . LEU A 1 75 ? 1.385 -2.158 -11.242 1.00 96.38 75 LEU A N 1
ATOM 589 C CA . LEU A 1 75 ? 0.060 -2.757 -11.262 1.00 96.38 75 LEU A CA 1
ATOM 590 C C . LEU A 1 75 ? -0.841 -2.087 -10.228 1.00 96.38 75 LEU A C 1
ATOM 592 O O . LEU A 1 75 ? -0.418 -1.859 -9.092 1.00 96.38 75 LEU A O 1
ATOM 596 N N . SER A 1 76 ? -2.096 -1.853 -10.600 1.00 97.38 76 SER A N 1
ATOM 597 C CA . SER A 1 76 ? -3.150 -1.514 -9.654 1.00 97.38 76 SER A CA 1
ATOM 598 C C . SER A 1 76 ? -4.263 -2.558 -9.618 1.00 97.38 76 SER A C 1
ATOM 600 O O . SER A 1 76 ? -4.517 -3.280 -10.591 1.00 97.38 76 SER A O 1
ATOM 602 N N . VAL A 1 77 ? -4.900 -2.689 -8.457 1.00 97.25 77 VAL A N 1
ATOM 603 C CA . VAL A 1 77 ? -5.974 -3.652 -8.222 1.00 97.25 77 VAL A CA 1
ATOM 604 C C . VAL A 1 77 ? -6.769 -3.302 -6.968 1.00 97.25 77 VAL A C 1
ATOM 606 O O . VAL A 1 77 ? -6.227 -2.840 -5.966 1.00 97.25 77 VAL A O 1
ATOM 609 N N . GLU A 1 78 ? -8.060 -3.608 -6.992 1.00 97.56 78 GLU A N 1
ATOM 610 C CA . GLU A 1 78 ? -8.914 -3.513 -5.813 1.00 97.56 78 GLU A CA 1
ATOM 611 C C . GLU A 1 78 ? -8.973 -4.833 -5.036 1.00 97.56 78 GLU A C 1
ATOM 613 O O . GLU A 1 78 ? -9.070 -5.925 -5.608 1.00 97.56 78 GLU A O 1
ATOM 618 N N . PHE A 1 79 ? -9.026 -4.725 -3.712 1.00 97.81 79 PHE A N 1
ATOM 619 C CA . PHE A 1 79 ? -9.363 -5.812 -2.803 1.00 97.81 79 PHE A CA 1
ATOM 620 C C . PHE A 1 79 ? -10.632 -5.462 -2.028 1.00 97.81 79 PHE A C 1
ATOM 622 O O . PHE A 1 79 ? -10.722 -4.412 -1.397 1.00 97.81 79 PHE A O 1
ATOM 629 N N . TYR A 1 80 ? -11.606 -6.366 -2.024 1.00 96.56 80 TYR A N 1
ATOM 630 C CA . TYR A 1 80 ? -12.889 -6.186 -1.351 1.00 96.56 80 TYR A CA 1
ATOM 631 C C . TYR A 1 80 ? -13.028 -7.122 -0.153 1.00 96.56 80 TYR A C 1
ATOM 633 O O . TYR A 1 80 ? -12.728 -8.316 -0.221 1.00 96.56 80 TYR A O 1
ATOM 641 N N . SER A 1 81 ? -13.532 -6.578 0.949 1.00 95.69 81 SER A N 1
ATOM 642 C CA . SER A 1 81 ? -14.020 -7.326 2.108 1.00 95.69 81 SER A CA 1
ATOM 643 C C . SER A 1 81 ? -15.534 -7.128 2.252 1.00 95.69 81 SER A C 1
ATOM 645 O O . SER A 1 81 ? -16.175 -6.475 1.430 1.00 95.69 81 SER A O 1
ATOM 647 N N . LYS A 1 82 ? -16.137 -7.682 3.311 1.00 92.88 82 LYS A N 1
ATOM 648 C CA . LYS A 1 82 ? -17.535 -7.363 3.657 1.00 92.88 82 LYS A CA 1
ATOM 649 C C . LYS A 1 82 ? -17.711 -5.931 4.170 1.00 92.88 82 LYS A C 1
ATOM 651 O O . LYS A 1 82 ? -18.836 -5.445 4.202 1.00 92.88 82 LYS A O 1
ATOM 656 N N . GLU A 1 83 ? -16.634 -5.301 4.631 1.00 92.94 83 GLU A N 1
ATOM 657 C CA . GLU A 1 83 ? -16.694 -4.025 5.345 1.00 92.94 83 GLU A CA 1
ATOM 658 C C . GLU A 1 83 ? -16.363 -2.842 4.433 1.00 92.94 83 GLU A C 1
ATOM 660 O O . GLU A 1 83 ? -17.002 -1.796 4.545 1.00 92.94 83 GLU A O 1
ATOM 665 N N . TYR A 1 84 ? -15.391 -3.016 3.533 1.00 96.12 84 TYR A N 1
ATOM 666 C CA . TYR A 1 84 ? -14.920 -1.991 2.603 1.00 96.12 84 TYR A CA 1
ATOM 667 C C . TYR A 1 84 ? -14.053 -2.568 1.476 1.00 96.12 84 TYR A C 1
ATOM 669 O O . TYR A 1 84 ? -13.592 -3.716 1.541 1.00 96.12 84 TYR A O 1
ATOM 677 N N . THR A 1 85 ? -13.818 -1.731 0.466 1.00 97.00 85 THR A N 1
ATOM 678 C CA . THR A 1 85 ? -12.856 -1.945 -0.619 1.00 97.00 85 THR A CA 1
ATOM 679 C C . THR A 1 85 ? -11.618 -1.093 -0.368 1.00 97.00 85 THR A C 1
ATOM 681 O O . THR A 1 85 ? -11.737 0.043 0.087 1.00 97.00 85 THR A O 1
ATOM 684 N N . VAL A 1 86 ? -10.448 -1.645 -0.667 1.00 97.62 86 VAL A N 1
ATOM 685 C CA . VAL A 1 86 ? -9.182 -0.910 -0.750 1.00 97.62 86 VAL A CA 1
ATOM 686 C C . VAL A 1 86 ? -8.642 -1.008 -2.164 1.00 97.62 86 VAL A C 1
ATOM 688 O O . VAL A 1 86 ? -8.743 -2.062 -2.796 1.00 97.62 86 VAL A O 1
ATOM 691 N N . TYR A 1 87 ? -8.060 0.077 -2.646 1.00 97.69 87 TYR A N 1
ATOM 692 C CA . TYR A 1 87 ? -7.376 0.136 -3.925 1.00 97.69 87 TYR A CA 1
ATOM 693 C C . TYR A 1 87 ? -5.869 0.165 -3.682 1.00 97.69 87 TYR A C 1
ATOM 695 O O . TYR A 1 87 ? -5.378 0.930 -2.854 1.00 97.69 87 TYR A O 1
ATOM 703 N N . PHE A 1 88 ? -5.133 -0.713 -4.358 1.00 97.88 88 PHE A N 1
ATOM 704 C CA . PHE A 1 88 ? -3.676 -0.734 -4.318 1.00 97.88 88 PHE A CA 1
ATOM 705 C C . PHE A 1 88 ? -3.133 -0.311 -5.671 1.00 97.88 88 PHE A C 1
ATOM 707 O O . PHE A 1 88 ? -3.561 -0.850 -6.686 1.00 97.88 88 PHE A O 1
ATOM 714 N N . LEU A 1 89 ? -2.117 0.544 -5.665 1.00 97.81 89 LEU A N 1
ATOM 715 C CA . LEU A 1 89 ? -1.235 0.807 -6.796 1.00 97.81 89 LEU A CA 1
ATOM 716 C C . LEU A 1 89 ? 0.196 0.531 -6.341 1.00 97.81 89 LEU A C 1
ATOM 718 O O . LEU A 1 89 ? 0.670 1.144 -5.389 1.00 97.81 89 LEU A O 1
ATOM 722 N N . ILE A 1 90 ? 0.887 -0.413 -6.981 1.00 97.56 90 ILE A N 1
ATOM 723 C CA . ILE A 1 90 ? 2.251 -0.817 -6.613 1.00 97.56 90 ILE A CA 1
ATOM 724 C C . ILE A 1 90 ? 3.136 -0.781 -7.851 1.00 97.56 90 ILE A C 1
ATOM 726 O O . ILE A 1 90 ? 2.838 -1.444 -8.843 1.00 97.56 90 ILE A O 1
ATOM 730 N N . CYS A 1 91 ? 4.229 -0.019 -7.789 1.00 96.62 91 CYS A N 1
ATOM 731 C CA . CYS A 1 91 ? 5.090 0.249 -8.939 1.00 96.62 91 CYS A CA 1
ATOM 732 C C . CYS A 1 91 ? 6.572 0.241 -8.579 1.00 96.62 91 CYS A C 1
ATOM 734 O O . CYS A 1 91 ? 6.991 0.842 -7.589 1.00 96.62 91 CYS A O 1
ATOM 736 N N . ASN A 1 92 ? 7.379 -0.389 -9.429 1.00 95.06 92 ASN A N 1
ATOM 737 C CA . ASN A 1 92 ? 8.825 -0.235 -9.442 1.00 95.06 92 ASN A CA 1
ATOM 738 C C . ASN A 1 92 ? 9.195 1.068 -10.154 1.00 95.06 92 ASN A C 1
ATOM 740 O O . ASN A 1 92 ? 8.901 1.259 -11.332 1.00 95.06 92 ASN A O 1
ATOM 744 N N . TYR A 1 93 ? 9.916 1.944 -9.462 1.00 93.69 93 TYR A N 1
ATOM 745 C CA . TYR A 1 93 ? 10.470 3.147 -10.062 1.00 93.69 93 TYR A CA 1
ATOM 746 C C . TYR A 1 93 ? 11.839 2.841 -10.667 1.00 93.69 93 TYR A C 1
ATOM 748 O O . TYR A 1 93 ? 12.841 2.749 -9.952 1.00 93.69 93 TYR A O 1
ATOM 756 N N . LYS A 1 94 ? 11.890 2.667 -11.994 1.00 89.19 94 LYS A N 1
ATOM 757 C CA . LYS A 1 94 ? 13.137 2.510 -12.773 1.00 89.19 94 LYS A CA 1
ATOM 758 C C . LYS A 1 94 ? 14.101 1.454 -12.199 1.00 89.19 94 LYS A C 1
ATOM 760 O O . LYS A 1 94 ? 15.316 1.631 -12.252 1.00 89.19 94 LYS A O 1
ATOM 765 N N . ASN A 1 95 ? 13.567 0.377 -11.615 1.00 87.00 95 ASN A N 1
ATOM 766 C CA . ASN A 1 95 ? 14.316 -0.683 -10.920 1.00 87.00 95 ASN A CA 1
ATOM 767 C C . ASN A 1 95 ? 15.200 -0.220 -9.738 1.00 87.00 95 ASN A C 1
ATOM 769 O O . ASN A 1 95 ? 16.087 -0.960 -9.318 1.00 87.00 95 ASN A O 1
ATOM 773 N N . GLN A 1 96 ? 14.983 0.980 -9.192 1.00 94.00 96 GLN A N 1
ATOM 774 C CA . GLN A 1 96 ? 15.749 1.509 -8.054 1.00 94.00 96 GLN A CA 1
ATOM 775 C C . GLN A 1 96 ? 15.070 1.210 -6.719 1.00 94.00 96 GLN A C 1
ATOM 777 O O . GLN A 1 96 ? 15.712 0.801 -5.754 1.00 94.00 96 GLN A O 1
ATOM 782 N N . TYR A 1 97 ? 13.756 1.393 -6.673 1.00 96.31 97 TYR A N 1
ATOM 783 C CA . TYR A 1 97 ? 12.926 1.164 -5.498 1.00 96.31 97 TYR A CA 1
ATOM 784 C C . TYR A 1 97 ? 11.499 0.853 -5.932 1.00 96.31 97 TYR A C 1
ATOM 786 O O . TYR A 1 97 ? 11.159 0.932 -7.114 1.00 96.31 97 TYR A O 1
ATOM 794 N N . ILE A 1 98 ? 10.667 0.489 -4.964 1.00 97.06 98 ILE A N 1
ATOM 795 C CA . ILE A 1 98 ? 9.262 0.176 -5.188 1.00 97.06 98 ILE A CA 1
ATOM 796 C C . ILE A 1 98 ? 8.387 1.005 -4.260 1.00 97.06 98 ILE A C 1
ATOM 798 O O . ILE A 1 98 ? 8.659 1.102 -3.059 1.00 97.06 98 ILE A O 1
ATOM 802 N N . ASN A 1 99 ? 7.335 1.589 -4.821 1.00 97.75 99 ASN A N 1
ATOM 803 C CA . ASN A 1 99 ? 6.308 2.296 -4.076 1.00 97.75 99 ASN A CA 1
ATOM 804 C C . ASN A 1 99 ? 5.014 1.502 -4.049 1.00 97.75 99 ASN A C 1
ATOM 806 O O . ASN A 1 99 ? 4.688 0.794 -5.001 1.00 97.75 99 ASN A O 1
ATOM 810 N N . SER A 1 100 ? 4.264 1.670 -2.967 1.00 98.06 100 SER A N 1
ATOM 811 C CA . SER A 1 100 ? 2.851 1.327 -2.924 1.00 98.06 100 SER A CA 1
ATOM 812 C C . SER A 1 100 ? 2.043 2.525 -2.474 1.00 98.06 100 SER A C 1
ATOM 814 O O . SER A 1 100 ? 2.495 3.308 -1.640 1.00 98.06 100 SER A O 1
ATOM 816 N N . PHE A 1 101 ? 0.845 2.629 -3.025 1.00 97.75 101 PHE A N 1
ATOM 817 C CA . PHE A 1 101 ? -0.194 3.557 -2.627 1.00 97.75 101 PHE A CA 1
ATOM 818 C C . PHE A 1 101 ? -1.407 2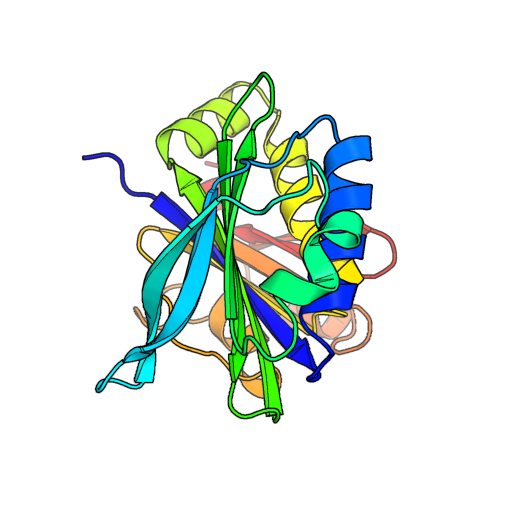.709 -2.276 1.00 97.75 101 PHE A C 1
ATOM 820 O O . PHE A 1 101 ? -1.885 1.916 -3.091 1.00 97.75 101 PHE A O 1
ATOM 827 N N . ILE A 1 102 ? -1.829 2.806 -1.022 1.00 97.69 102 ILE A N 1
ATOM 828 C CA . ILE A 1 102 ? -2.967 2.076 -0.477 1.00 97.69 102 ILE A CA 1
ATOM 829 C C . ILE A 1 102 ? -4.052 3.098 -0.212 1.00 97.69 102 ILE A C 1
ATOM 831 O O . ILE A 1 102 ? -3.911 3.914 0.698 1.00 97.69 102 ILE A O 1
ATOM 835 N N . GLU A 1 103 ? -5.113 3.029 -0.995 1.00 96.88 103 GLU A N 1
ATOM 836 C CA . GLU A 1 103 ? -6.189 4.001 -0.992 1.00 96.88 103 GLU A CA 1
ATOM 837 C C . GLU A 1 103 ? -7.491 3.389 -0.479 1.00 96.88 103 GLU A C 1
ATOM 839 O O . GLU A 1 103 ? -7.834 2.229 -0.744 1.00 96.88 103 GLU A O 1
ATOM 844 N N . VAL A 1 104 ? -8.225 4.189 0.283 1.00 96.62 104 VAL A N 1
ATOM 845 C CA . VAL A 1 104 ? -9.566 3.877 0.758 1.00 96.62 104 VAL A CA 1
ATOM 846 C C . VAL A 1 104 ? -10.359 5.172 0.910 1.00 96.62 104 VAL A C 1
ATOM 848 O O . VAL A 1 104 ? -9.821 6.204 1.303 1.00 96.62 104 VAL A O 1
ATOM 851 N N . SER A 1 105 ? -11.663 5.117 0.648 1.00 95.56 105 SER A N 1
ATOM 852 C CA . SER A 1 105 ? -12.533 6.284 0.805 1.00 95.56 105 SER A CA 1
ATOM 853 C C . SER A 1 105 ? -12.451 6.880 2.215 1.00 95.56 105 SER A C 1
ATOM 855 O O . SER A 1 105 ? -12.573 6.160 3.209 1.00 95.56 105 SER A O 1
ATOM 857 N N . GLY A 1 106 ? -12.345 8.207 2.324 1.00 93.81 106 GLY A N 1
ATOM 858 C CA . GLY A 1 106 ? -12.335 8.903 3.615 1.00 93.81 106 GLY A CA 1
ATOM 859 C C . GLY A 1 106 ? -13.563 8.599 4.479 1.00 93.81 106 GLY A C 1
ATOM 860 O O . GLY A 1 106 ? -13.437 8.376 5.678 1.00 93.81 106 GLY A O 1
ATOM 861 N N . LYS A 1 107 ? -14.741 8.420 3.868 1.00 93.50 107 LYS A N 1
ATOM 862 C CA . LYS A 1 107 ? -15.955 7.983 4.588 1.00 93.50 107 LYS A CA 1
ATOM 863 C C . LYS A 1 107 ? -15.812 6.604 5.230 1.00 93.50 107 LYS A C 1
ATOM 865 O O . LYS A 1 107 ? -16.429 6.324 6.255 1.00 93.50 107 LYS A O 1
ATOM 870 N N . VAL A 1 108 ? -15.044 5.709 4.607 1.00 95.06 108 VAL A N 1
ATOM 871 C CA . VAL A 1 108 ? -14.743 4.393 5.180 1.00 95.06 108 VAL A CA 1
ATOM 872 C C . VAL A 1 108 ? -13.799 4.549 6.366 1.00 95.06 108 VAL A C 1
ATOM 874 O O . VAL A 1 108 ? -14.028 3.898 7.378 1.00 95.06 108 VAL A O 1
ATOM 877 N N . ILE A 1 109 ? -12.792 5.420 6.280 1.00 93.25 109 ILE A N 1
ATOM 878 C CA . ILE A 1 109 ? -11.902 5.734 7.406 1.00 93.25 109 ILE A CA 1
ATOM 879 C C . ILE A 1 109 ? -12.695 6.261 8.605 1.00 93.25 109 ILE A C 1
ATOM 881 O O . ILE A 1 109 ? -12.614 5.668 9.680 1.00 93.25 109 ILE A O 1
ATOM 885 N N . GLU A 1 110 ? -13.528 7.284 8.403 1.00 92.25 110 GLU A N 1
ATOM 886 C CA . GLU A 1 110 ? -14.393 7.857 9.447 1.00 92.25 110 GLU A CA 1
ATOM 887 C C . GLU A 1 110 ? -15.281 6.779 10.085 1.00 92.25 110 GLU A C 1
ATOM 889 O O . GLU A 1 110 ? -15.373 6.652 11.309 1.00 92.25 110 GLU A O 1
ATOM 894 N N . LYS A 1 111 ? -15.898 5.932 9.250 1.00 93.88 111 LYS A N 1
ATOM 895 C CA . LYS A 1 111 ? -16.710 4.806 9.717 1.00 93.88 111 LYS A CA 1
ATOM 896 C C . LYS A 1 111 ? -15.886 3.832 10.560 1.00 93.88 111 LYS A C 1
ATOM 898 O O . LYS A 1 111 ? -16.307 3.485 11.662 1.00 93.88 111 LYS A O 1
ATOM 903 N N . LEU A 1 112 ? -14.723 3.397 10.074 1.00 93.69 112 LEU A N 1
ATOM 904 C CA . LEU A 1 112 ? -13.846 2.468 10.789 1.00 93.69 112 LEU A CA 1
ATOM 905 C C . LEU A 1 112 ? -13.377 3.046 12.127 1.00 93.69 112 LEU A C 1
ATOM 907 O O . LEU A 1 112 ? -13.273 2.293 13.092 1.00 93.69 112 LEU A O 1
ATOM 911 N N . GLN A 1 113 ? -13.128 4.352 12.217 1.00 91.25 113 GLN A N 1
ATOM 912 C CA . GLN A 1 113 ? -12.812 5.016 13.482 1.00 91.25 113 GLN A CA 1
ATOM 913 C C . GLN A 1 113 ? -14.013 5.012 14.432 1.00 91.25 113 GLN A C 1
ATOM 915 O O . GLN A 1 113 ? -13.884 4.555 15.567 1.00 91.25 113 GLN A O 1
ATOM 920 N N . SER A 1 114 ? -15.196 5.420 13.956 1.00 92.56 114 SER A N 1
ATOM 921 C CA . SER A 1 114 ? -16.422 5.457 14.770 1.00 92.56 114 SER A CA 1
ATOM 922 C C . SER A 1 114 ? -16.839 4.080 15.308 1.00 92.56 114 SER A C 1
ATOM 924 O O . SER A 1 114 ? -17.394 3.974 16.399 1.00 92.56 114 SER A O 1
ATOM 926 N N . GLU A 1 115 ? -16.524 3.010 14.571 1.00 94.31 115 GLU A N 1
ATOM 927 C CA . GLU A 1 115 ? -16.786 1.622 14.965 1.00 94.31 115 GLU A CA 1
ATOM 928 C C . GLU A 1 115 ? -15.623 0.981 15.750 1.00 94.31 115 GLU A C 1
ATOM 930 O O . GLU A 1 115 ? -15.703 -0.197 16.099 1.00 94.31 115 GLU A O 1
ATOM 935 N N . ASN A 1 116 ? -14.540 1.718 16.030 1.00 91.00 116 ASN A N 1
ATOM 936 C CA . ASN A 1 116 ? -13.311 1.213 16.660 1.00 91.00 116 ASN A CA 1
ATOM 937 C C . ASN A 1 116 ? -12.684 0.007 15.918 1.00 91.00 116 ASN A C 1
ATOM 939 O O . ASN A 1 116 ? -12.195 -0.957 16.510 1.00 91.00 116 ASN A O 1
ATOM 943 N N . LYS A 1 117 ? -12.712 0.055 14.583 1.00 92.88 117 LYS A N 1
ATOM 944 C CA . LYS A 1 117 ? -12.211 -0.971 13.654 1.00 92.88 117 LYS A CA 1
ATOM 945 C C . LYS A 1 117 ? -11.054 -0.499 12.778 1.00 92.88 117 LYS A C 1
ATOM 947 O O . LYS A 1 117 ? -10.679 -1.204 11.838 1.00 92.88 117 LYS A O 1
ATOM 952 N N . ILE A 1 118 ? -10.446 0.647 13.086 1.00 91.56 118 ILE A N 1
ATOM 953 C CA . ILE A 1 118 ? -9.300 1.185 12.335 1.00 91.56 118 ILE A CA 1
ATOM 954 C C . ILE A 1 118 ? -8.125 0.193 12.259 1.00 91.56 118 ILE A C 1
ATOM 956 O O . ILE A 1 118 ? -7.446 0.101 11.238 1.00 91.56 118 ILE A O 1
ATOM 960 N N . ASN A 1 119 ? -7.981 -0.666 13.276 1.00 91.12 119 ASN A N 1
ATOM 961 C CA . ASN A 1 119 ? -7.016 -1.769 13.303 1.00 91.12 119 ASN A CA 1
ATOM 962 C C . ASN A 1 119 ? -7.137 -2.721 12.098 1.00 91.12 119 ASN A C 1
ATOM 964 O O . ASN A 1 119 ? -6.142 -3.315 11.680 1.00 91.12 119 ASN A O 1
ATOM 968 N N . SER A 1 120 ? -8.333 -2.873 11.517 1.00 92.25 120 SER A N 1
ATOM 969 C CA . SER A 1 120 ? -8.519 -3.680 10.305 1.00 92.25 120 SER A CA 1
ATOM 970 C C . SER A 1 120 ? -7.784 -3.074 9.107 1.00 92.25 120 SER A C 1
ATOM 972 O O . SER A 1 120 ? -7.132 -3.805 8.366 1.00 92.25 120 SER A O 1
ATOM 974 N N . PHE A 1 121 ? -7.811 -1.748 8.960 1.00 94.56 121 PHE A N 1
ATOM 975 C CA . PHE A 1 121 ? -7.095 -1.037 7.904 1.00 94.56 121 PHE A CA 1
ATOM 976 C C . PHE A 1 121 ? -5.588 -0.995 8.182 1.00 94.56 121 PHE A C 1
ATOM 978 O O . PHE A 1 121 ? -4.784 -1.258 7.290 1.00 94.56 121 PHE A O 1
ATOM 985 N N . MET A 1 122 ? -5.185 -0.813 9.444 1.00 93.56 122 MET A N 1
ATOM 986 C CA . MET A 1 122 ? -3.777 -0.935 9.857 1.00 93.56 122 MET A CA 1
ATOM 987 C C . MET A 1 122 ? -3.185 -2.310 9.515 1.00 93.56 122 MET A C 1
ATOM 989 O O . MET A 1 122 ? -2.023 -2.411 9.117 1.00 93.56 122 MET A O 1
ATOM 993 N N . LYS A 1 123 ? -3.987 -3.380 9.596 1.00 94.50 123 LYS A N 1
ATOM 994 C CA . LYS A 1 123 ? -3.576 -4.717 9.150 1.00 94.50 123 LYS A CA 1
ATOM 995 C C . LYS A 1 123 ? -3.311 -4.763 7.642 1.00 94.50 123 LYS A C 1
ATOM 997 O O . LYS A 1 123 ? -2.327 -5.374 7.236 1.00 94.50 123 LYS A O 1
ATOM 1002 N N . VAL A 1 124 ? -4.136 -4.104 6.826 1.00 96.81 124 VAL A N 1
ATOM 1003 C CA . VAL A 1 124 ? -3.924 -3.990 5.371 1.00 96.81 124 VAL A CA 1
ATOM 1004 C C . VAL A 1 124 ? -2.604 -3.274 5.070 1.00 96.81 124 VAL A C 1
ATOM 1006 O O . VAL A 1 124 ? -1.758 -3.810 4.355 1.00 96.81 124 VAL A O 1
ATOM 1009 N N . ILE A 1 125 ? -2.384 -2.117 5.698 1.00 96.19 125 ILE A N 1
ATOM 1010 C CA . ILE A 1 125 ? -1.143 -1.330 5.596 1.00 96.19 125 ILE A CA 1
ATOM 1011 C C . ILE A 1 125 ? 0.076 -2.189 5.957 1.00 96.19 125 ILE A C 1
ATOM 1013 O O . ILE A 1 125 ? 1.083 -2.187 5.244 1.00 96.19 125 ILE A O 1
ATOM 1017 N N . SER A 1 126 ? -0.029 -2.957 7.046 1.00 96.38 126 SER A N 1
ATOM 1018 C CA . SER A 1 126 ? 1.023 -3.854 7.523 1.00 96.38 126 SER A CA 1
ATOM 1019 C C . SER A 1 126 ? 1.338 -4.982 6.544 1.00 96.38 126 SER A C 1
ATOM 1021 O O . SER A 1 126 ? 2.505 -5.350 6.419 1.00 96.38 126 SER A O 1
ATOM 1023 N N . ILE A 1 127 ? 0.328 -5.574 5.901 1.00 97.69 127 ILE A N 1
ATOM 1024 C CA . ILE A 1 127 ? 0.516 -6.675 4.946 1.00 97.69 127 ILE A CA 1
ATOM 1025 C C . ILE A 1 127 ? 1.389 -6.207 3.787 1.00 97.69 127 ILE A C 1
ATOM 1027 O O . ILE A 1 127 ? 2.382 -6.860 3.458 1.00 97.69 127 ILE A O 1
ATOM 1031 N N . VAL A 1 128 ? 1.047 -5.062 3.198 1.00 97.75 128 VAL A N 1
ATOM 1032 C CA . VAL A 1 128 ? 1.795 -4.496 2.074 1.00 97.75 128 VAL A CA 1
ATOM 1033 C C . VAL A 1 128 ? 3.210 -4.125 2.519 1.00 97.75 128 VAL A C 1
ATOM 1035 O O . VAL A 1 128 ? 4.177 -4.560 1.896 1.00 97.75 128 VAL A O 1
ATOM 1038 N N . ALA A 1 129 ? 3.352 -3.447 3.660 1.00 97.12 129 ALA A N 1
ATOM 1039 C CA . ALA A 1 129 ? 4.652 -3.016 4.166 1.00 97.12 129 ALA A CA 1
ATOM 1040 C C . ALA A 1 129 ? 5.614 -4.178 4.462 1.00 97.12 129 ALA A C 1
ATOM 1042 O O . ALA A 1 129 ? 6.797 -4.099 4.124 1.00 97.12 129 ALA A O 1
ATOM 1043 N N . LEU A 1 130 ? 5.126 -5.262 5.077 1.00 96.94 130 LEU A N 1
ATOM 1044 C CA . LEU A 1 130 ? 5.932 -6.449 5.385 1.00 96.94 130 LEU A CA 1
ATOM 1045 C C . LEU A 1 130 ? 6.420 -7.137 4.112 1.00 96.94 130 LEU A C 1
ATOM 1047 O O . LEU A 1 130 ? 7.610 -7.430 3.992 1.00 96.94 130 LEU A O 1
ATOM 1051 N N . ASN A 1 131 ? 5.513 -7.359 3.159 1.00 97.25 131 ASN A N 1
ATOM 1052 C CA . ASN A 1 131 ? 5.846 -8.000 1.891 1.00 97.25 131 ASN A CA 1
ATOM 1053 C C . ASN A 1 131 ? 6.807 -7.145 1.070 1.00 97.25 131 ASN A C 1
ATOM 1055 O O . ASN A 1 131 ? 7.754 -7.671 0.492 1.00 97.25 131 ASN A O 1
ATOM 1059 N N . MET A 1 132 ? 6.625 -5.823 1.101 1.00 96.06 132 MET A N 1
ATOM 1060 C CA . MET A 1 132 ? 7.518 -4.904 0.415 1.00 96.06 132 MET A CA 1
ATOM 1061 C C . MET A 1 132 ? 8.871 -4.718 1.097 1.00 96.06 132 MET A C 1
ATOM 1063 O O . MET A 1 132 ? 9.758 -4.100 0.507 1.00 96.06 132 MET A O 1
ATOM 1067 N N . LYS A 1 133 ? 9.024 -5.192 2.342 1.00 95.00 133 LYS A N 1
ATOM 1068 C CA . LYS A 1 133 ? 10.129 -4.812 3.236 1.00 95.00 133 LYS A CA 1
ATOM 1069 C C . LYS A 1 133 ? 10.281 -3.288 3.286 1.00 95.00 133 LYS A C 1
ATOM 1071 O O . LYS A 1 133 ? 11.383 -2.759 3.141 1.00 95.00 133 LYS A O 1
ATOM 1076 N N . SER A 1 134 ? 9.149 -2.602 3.435 1.00 96.62 134 SER A N 1
ATOM 1077 C CA . SER A 1 134 ? 9.076 -1.146 3.443 1.00 96.62 134 SER A CA 1
ATOM 1078 C C . SER A 1 134 ? 10.005 -0.556 4.507 1.00 96.62 134 SER A C 1
ATOM 1080 O O . SER A 1 134 ? 10.156 -1.117 5.595 1.00 96.62 134 SER A O 1
ATOM 1082 N N . GLN A 1 135 ? 10.633 0.575 4.194 1.00 95.44 135 GLN A N 1
ATOM 1083 C CA . GLN A 1 135 ? 11.394 1.357 5.170 1.00 95.44 135 GLN A CA 1
ATOM 1084 C C . GLN A 1 135 ? 10.476 2.287 5.964 1.00 95.44 135 GLN A C 1
ATOM 1086 O O . GLN A 1 135 ? 10.682 2.495 7.159 1.00 95.44 135 GLN A O 1
ATOM 1091 N N . GLY A 1 136 ? 9.423 2.786 5.322 1.00 95.31 136 GLY A N 1
ATOM 1092 C CA . GLY A 1 136 ? 8.412 3.599 5.967 1.00 95.31 136 GLY A CA 1
ATOM 1093 C C . GLY A 1 136 ? 7.255 3.947 5.042 1.00 95.31 136 GLY A C 1
ATOM 1094 O O . GLY A 1 136 ? 7.157 3.461 3.913 1.00 95.31 136 GLY A O 1
ATOM 1095 N N . GLY A 1 137 ? 6.365 4.787 5.540 1.00 96.56 137 GLY A N 1
ATOM 1096 C CA . GLY A 1 137 ? 5.220 5.278 4.797 1.00 96.56 137 GLY A CA 1
ATOM 1097 C C . GLY A 1 137 ? 4.524 6.416 5.519 1.00 96.56 137 GLY A C 1
ATOM 1098 O O . GLY A 1 137 ? 4.683 6.576 6.728 1.00 96.56 137 GLY A O 1
ATOM 1099 N N . PHE A 1 138 ? 3.755 7.195 4.774 1.00 96.31 138 PHE A N 1
ATOM 1100 C CA . PHE A 1 138 ? 2.987 8.319 5.293 1.00 96.31 138 PHE A CA 1
ATOM 1101 C C . PHE A 1 138 ? 1.618 8.358 4.618 1.00 96.31 138 PHE A C 1
ATOM 1103 O O . PHE A 1 138 ? 1.476 7.953 3.464 1.00 96.31 138 PHE A O 1
ATOM 1110 N N . GLY A 1 139 ? 0.608 8.779 5.373 1.00 95.75 139 GLY A N 1
ATOM 1111 C CA . GLY A 1 139 ? -0.787 8.753 4.968 1.00 95.75 139 GLY A CA 1
ATOM 1112 C C . GLY A 1 139 ? -1.465 10.094 5.139 1.00 95.75 139 GLY A C 1
ATOM 1113 O O . GLY A 1 139 ? -1.387 10.691 6.212 1.00 95.75 139 GLY A O 1
ATOM 1114 N N . THR A 1 140 ? -2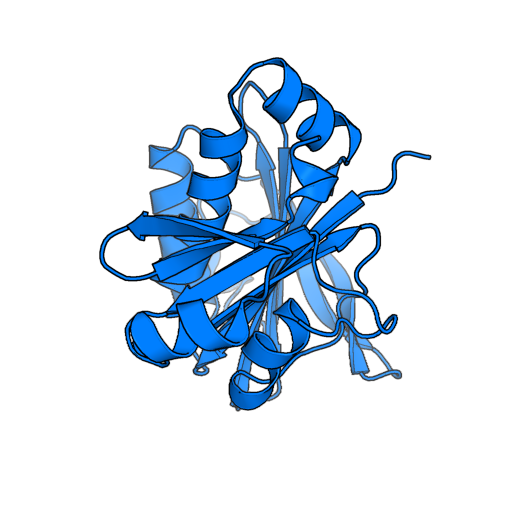.145 10.543 4.093 1.00 94.12 140 THR A N 1
ATOM 1115 C CA . THR A 1 140 ? -2.943 11.770 4.090 1.00 94.12 140 THR A CA 1
ATOM 1116 C C . THR A 1 140 ? -4.105 11.640 3.107 1.00 94.12 140 THR A C 1
ATOM 1118 O O . THR A 1 140 ? -4.214 10.659 2.367 1.00 94.12 140 THR A O 1
ATOM 1121 N N . PHE A 1 141 ? -4.993 12.621 3.128 1.00 91.88 141 PHE A N 1
ATOM 1122 C CA . PHE A 1 141 ? -6.046 12.772 2.139 1.00 91.88 141 PHE A CA 1
ATOM 1123 C C . PHE A 1 141 ? -5.497 13.368 0.836 1.00 91.88 141 PHE A C 1
ATOM 1125 O O . PHE A 1 141 ? -4.622 14.225 0.892 1.00 91.88 141 PHE A O 1
ATOM 1132 N N . GLU A 1 142 ? -6.020 12.925 -0.313 1.00 86.31 142 GLU A N 1
ATOM 1133 C CA . GLU A 1 142 ? -5.687 13.474 -1.648 1.00 86.31 142 GLU A CA 1
ATOM 1134 C C . GLU A 1 142 ? -4.191 13.424 -2.016 1.00 86.31 142 GLU A C 1
ATOM 1136 O O . GLU A 1 142 ? -3.674 14.281 -2.730 1.00 86.31 142 GLU A O 1
ATOM 1141 N N . LEU A 1 143 ? -3.480 12.386 -1.566 1.00 86.12 143 LEU A N 1
ATOM 1142 C CA . LEU A 1 143 ? -2.065 12.225 -1.894 1.00 86.12 143 LEU A CA 1
ATOM 1143 C C . LEU A 1 143 ? -1.875 11.862 -3.383 1.00 86.12 143 LEU A C 1
ATOM 1145 O O . LEU A 1 143 ? -2.401 10.832 -3.814 1.00 86.12 143 LEU A O 1
ATOM 1149 N N . PRO A 1 144 ? -1.081 12.621 -4.165 1.00 83.50 144 PRO A N 1
ATOM 1150 C CA . PRO A 1 144 ? -0.762 12.237 -5.536 1.00 83.50 144 PRO A CA 1
ATOM 1151 C C . PRO A 1 144 ? 0.110 10.973 -5.568 1.00 83.50 144 PRO A C 1
ATOM 1153 O O . PRO A 1 144 ? 0.916 10.728 -4.667 1.00 83.50 144 PRO A O 1
ATOM 1156 N N . PHE A 1 145 ? 0.017 10.190 -6.646 1.00 87.25 145 PHE A N 1
ATOM 1157 C CA . PHE A 1 145 ? 0.840 8.988 -6.851 1.00 87.25 145 PHE A CA 1
ATOM 1158 C C . PHE A 1 145 ? 2.260 9.314 -7.341 1.00 87.25 145 PHE A C 1
ATOM 1160 O O . PHE A 1 145 ? 2.775 8.721 -8.292 1.00 87.25 145 PHE A O 1
ATOM 1167 N N . GLU A 1 146 ? 2.897 10.292 -6.705 1.00 92.56 146 GLU A N 1
ATOM 1168 C CA . GLU A 1 146 ? 4.277 10.671 -6.982 1.00 92.56 146 GLU A CA 1
ATOM 1169 C C . GLU A 1 146 ? 5.248 9.695 -6.299 1.00 92.56 146 GLU A C 1
ATOM 1171 O O . GLU A 1 146 ? 5.131 9.448 -5.095 1.00 92.56 146 GLU A O 1
ATOM 1176 N N . PRO A 1 147 ? 6.223 9.124 -7.027 1.00 93.50 147 PRO A N 1
ATOM 1177 C CA . PRO A 1 147 ? 7.186 8.196 -6.451 1.00 93.50 147 PRO A CA 1
ATOM 1178 C C . PRO A 1 147 ? 8.042 8.878 -5.381 1.00 93.50 147 PRO A C 1
ATOM 1180 O O . PRO A 1 147 ? 8.701 9.889 -5.629 1.00 93.50 147 PRO A O 1
ATOM 1183 N N . VAL A 1 148 ? 8.091 8.272 -4.193 1.00 95.25 148 VAL A N 1
ATOM 1184 C CA . VAL A 1 148 ? 8.912 8.752 -3.076 1.00 95.25 148 VAL A CA 1
ATOM 1185 C C . VAL A 1 148 ? 10.008 7.730 -2.780 1.00 95.25 148 VAL A C 1
ATOM 1187 O O . VAL A 1 148 ? 9.693 6.573 -2.488 1.00 95.25 148 VAL A O 1
ATOM 1190 N N . PRO A 1 149 ? 11.295 8.111 -2.824 1.00 95.56 149 PRO A N 1
ATOM 1191 C CA . PRO A 1 149 ? 12.372 7.167 -2.580 1.00 95.56 149 PRO A CA 1
ATOM 1192 C C . PRO A 1 149 ? 12.465 6.794 -1.085 1.00 95.56 149 PRO A C 1
ATOM 1194 O O . PRO A 1 149 ? 12.098 7.604 -0.220 1.00 95.56 149 PRO A O 1
ATOM 1197 N N . PRO A 1 150 ? 12.971 5.592 -0.742 1.00 95.38 150 PRO A N 1
ATOM 1198 C CA . PRO A 1 150 ? 13.001 5.105 0.637 1.00 95.38 150 PRO A CA 1
ATOM 1199 C C . PRO A 1 150 ? 13.727 6.021 1.630 1.00 95.38 150 PRO A C 1
ATOM 1201 O O . PRO A 1 150 ? 13.296 6.149 2.770 1.00 95.38 150 PRO A O 1
ATOM 1204 N N . GLU A 1 151 ? 14.785 6.713 1.213 1.00 92.81 151 GLU A N 1
ATOM 1205 C CA . GLU A 1 151 ? 15.530 7.643 2.065 1.00 92.81 151 GLU A CA 1
ATOM 1206 C C . GLU A 1 151 ? 14.754 8.926 2.414 1.00 92.81 151 GLU A C 1
ATOM 1208 O O . GLU A 1 151 ? 15.105 9.611 3.373 1.00 92.81 151 GLU A O 1
ATOM 1213 N N . LYS A 1 152 ? 13.688 9.252 1.668 1.00 93.25 152 LYS A N 1
ATOM 1214 C CA . LYS A 1 152 ? 12.836 10.427 1.920 1.00 93.25 152 LYS A CA 1
ATOM 1215 C C . LYS A 1 152 ? 11.515 10.081 2.602 1.00 93.25 152 LYS A C 1
ATOM 1217 O O . LYS A 1 152 ? 10.962 10.940 3.287 1.00 93.25 152 LYS A O 1
ATOM 1222 N N . ILE A 1 153 ? 11.027 8.844 2.476 1.00 94.06 153 ILE A N 1
ATOM 1223 C CA . ILE A 1 153 ? 9.662 8.465 2.884 1.00 94.06 153 ILE A CA 1
ATOM 1224 C C . ILE A 1 153 ? 9.349 8.758 4.360 1.00 94.06 153 ILE A C 1
ATOM 1226 O O . ILE A 1 153 ? 8.242 9.168 4.687 1.00 94.06 153 ILE A O 1
ATOM 1230 N N . ILE A 1 154 ? 10.328 8.600 5.257 1.00 92.25 154 ILE A N 1
ATOM 1231 C CA . ILE A 1 154 ? 10.140 8.837 6.698 1.00 92.25 154 ILE A CA 1
ATOM 1232 C C . ILE A 1 154 ? 9.993 10.332 6.988 1.00 92.25 154 ILE A C 1
ATOM 1234 O O . ILE A 1 154 ? 9.190 10.719 7.831 1.00 92.25 154 ILE A O 1
ATOM 1238 N N . SER A 1 155 ? 10.743 11.186 6.283 1.00 90.62 155 SER A N 1
ATOM 1239 C CA . SER A 1 155 ? 10.650 12.638 6.476 1.00 90.62 155 SER A CA 1
ATOM 1240 C C . SER A 1 155 ? 9.263 13.180 6.115 1.00 90.62 155 SER A C 1
ATOM 1242 O O . SER A 1 155 ? 8.779 14.098 6.775 1.00 90.62 155 SER A O 1
ATOM 1244 N N . CYS A 1 156 ? 8.583 12.536 5.161 1.00 92.69 156 CYS A N 1
ATOM 1245 C CA . CYS A 1 156 ? 7.225 12.876 4.742 1.00 92.69 156 CYS A CA 1
ATOM 1246 C C . CYS A 1 156 ? 6.156 12.626 5.819 1.00 92.69 156 CYS A C 1
ATOM 1248 O O . CYS A 1 156 ? 5.066 13.177 5.719 1.00 92.69 156 CYS A O 1
ATOM 1250 N N . ILE A 1 157 ? 6.452 11.840 6.863 1.00 92.31 157 ILE A N 1
ATOM 1251 C CA . ILE A 1 157 ? 5.548 11.673 8.015 1.00 92.31 157 ILE A CA 1
ATOM 1252 C C . ILE A 1 157 ? 5.413 12.995 8.777 1.00 92.31 157 ILE A C 1
ATOM 1254 O O . ILE A 1 157 ? 4.322 13.363 9.202 1.00 92.31 157 ILE A O 1
ATOM 1258 N N . PHE A 1 158 ? 6.523 13.713 8.943 1.00 89.88 158 PHE A N 1
ATOM 1259 C CA . PHE A 1 158 ? 6.574 14.945 9.734 1.00 89.88 158 PHE A CA 1
ATOM 1260 C C . PHE A 1 158 ? 6.297 16.188 8.891 1.00 89.88 158 PHE A C 1
ATOM 1262 O O . PHE A 1 158 ? 5.833 17.194 9.414 1.00 89.88 158 PHE A O 1
ATOM 1269 N N . ASN A 1 159 ? 6.589 16.118 7.594 1.00 89.56 159 ASN A N 1
ATOM 1270 C CA . ASN A 1 159 ? 6.362 17.204 6.657 1.00 89.56 159 ASN A CA 1
ATOM 1271 C C . ASN A 1 159 ? 5.984 16.629 5.288 1.00 89.56 159 ASN A C 1
ATOM 1273 O O . ASN A 1 159 ? 6.855 16.282 4.487 1.00 89.56 159 ASN A O 1
ATOM 1277 N N . THR A 1 160 ? 4.683 16.485 5.048 1.00 89.50 160 THR A N 1
ATOM 1278 C CA . THR A 1 160 ? 4.128 16.059 3.755 1.00 89.50 160 THR A CA 1
ATOM 1279 C C . THR A 1 160 ? 4.477 17.069 2.649 1.00 89.50 160 THR A C 1
ATOM 1281 O O . THR A 1 160 ? 4.933 18.177 2.951 1.00 89.50 160 THR A O 1
ATOM 1284 N N . PRO A 1 161 ? 4.262 16.735 1.361 1.00 85.31 161 PRO A N 1
ATOM 1285 C CA . PRO A 1 161 ? 4.437 17.694 0.266 1.00 85.31 161 PRO A CA 1
ATOM 1286 C C . PRO A 1 161 ? 3.670 19.015 0.456 1.00 85.31 161 PRO A C 1
ATOM 1288 O O . PRO A 1 161 ? 4.154 20.059 0.022 1.00 85.31 161 PRO A O 1
ATOM 1291 N N . ASP A 1 162 ? 2.543 18.986 1.175 1.00 84.94 162 ASP A N 1
ATOM 1292 C CA . ASP A 1 162 ? 1.712 20.163 1.468 1.00 84.94 162 ASP A CA 1
ATOM 1293 C C . ASP A 1 162 ? 2.208 20.995 2.664 1.00 84.94 162 ASP A C 1
ATOM 1295 O O . ASP A 1 162 ? 1.608 22.009 3.021 1.00 84.94 162 ASP A O 1
ATOM 1299 N N . GLY A 1 163 ? 3.308 20.592 3.306 1.00 85.69 163 GLY A N 1
ATOM 1300 C CA . GLY A 1 163 ? 3.909 21.331 4.417 1.00 85.69 163 GLY A CA 1
ATOM 1301 C C . GLY A 1 163 ? 3.266 21.075 5.784 1.00 85.69 163 GLY A C 1
ATOM 1302 O O . GLY A 1 163 ? 3.504 21.838 6.721 1.00 85.69 163 GLY A O 1
ATOM 1303 N N . VAL A 1 164 ? 2.436 20.034 5.906 1.00 88.38 164 VAL A N 1
ATOM 1304 C CA . VAL A 1 164 ? 1.770 19.638 7.160 1.00 88.38 164 VAL A CA 1
ATOM 1305 C C . VAL A 1 164 ? 2.180 18.226 7.589 1.00 88.38 164 VAL A C 1
ATOM 1307 O O . VAL A 1 164 ? 2.570 17.427 6.732 1.00 88.38 164 VAL A O 1
ATOM 1310 N N . PRO A 1 165 ? 2.100 17.865 8.880 1.00 91.00 165 PRO A N 1
ATOM 1311 C CA . PRO A 1 165 ? 2.319 16.488 9.309 1.00 91.00 165 PRO A CA 1
ATOM 1312 C C . PRO A 1 165 ? 1.304 15.526 8.682 1.00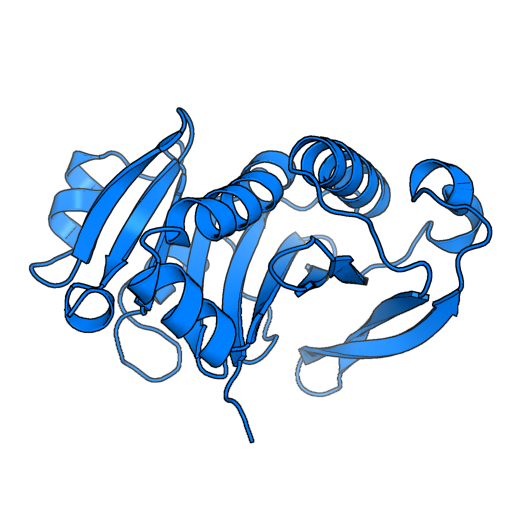 91.00 165 PRO A C 1
ATOM 1314 O O . PRO A 1 165 ? 0.143 15.875 8.469 1.00 91.00 165 PRO A O 1
ATOM 1317 N N . ALA A 1 166 ? 1.729 14.293 8.417 1.00 93.62 166 ALA A N 1
ATOM 1318 C CA . ALA A 1 166 ? 0.837 13.246 7.937 1.00 93.62 166 ALA A CA 1
ATOM 1319 C C . ALA A 1 166 ? -0.203 12.875 9.008 1.00 93.62 166 ALA A C 1
ATOM 1321 O O . ALA A 1 166 ? 0.000 13.082 10.205 1.00 93.62 166 ALA A O 1
ATOM 1322 N N . LEU A 1 167 ? -1.314 12.278 8.583 1.00 93.75 167 LEU A N 1
ATOM 1323 C CA . LEU A 1 167 ? -2.354 11.772 9.485 1.00 93.75 167 LEU A CA 1
ATOM 1324 C C . LEU A 1 167 ? -1.999 10.387 10.032 1.00 93.75 167 LEU A C 1
ATOM 1326 O O . LEU A 1 167 ? -2.276 10.072 11.189 1.00 93.75 167 LEU A O 1
ATOM 1330 N N . MET A 1 168 ? -1.344 9.570 9.207 1.00 94.19 168 MET A N 1
ATOM 1331 C CA . MET A 1 168 ? -0.777 8.285 9.605 1.00 94.19 168 MET A CA 1
ATOM 1332 C C . MET A 1 168 ? 0.670 8.166 9.134 1.00 94.19 168 MET A C 1
ATOM 1334 O O . MET A 1 168 ? 1.051 8.721 8.105 1.00 94.19 168 MET A O 1
ATOM 1338 N N . GLY A 1 169 ? 1.473 7.388 9.851 1.00 94.25 169 GLY A N 1
ATOM 1339 C CA . GLY A 1 169 ? 2.854 7.101 9.486 1.00 94.25 169 GLY A CA 1
ATOM 1340 C C . GLY A 1 169 ? 3.265 5.678 9.835 1.00 94.25 169 GLY A C 1
ATOM 1341 O O . GLY A 1 169 ? 2.690 5.029 10.708 1.00 94.25 169 GLY A O 1
ATOM 1342 N N . LEU A 1 170 ? 4.287 5.190 9.146 1.00 94.69 170 LEU A N 1
ATOM 1343 C CA . LEU A 1 170 ? 4.871 3.872 9.343 1.00 94.69 170 LEU A CA 1
ATOM 1344 C C . LEU A 1 170 ? 6.392 3.990 9.272 1.00 94.69 170 LEU A C 1
ATOM 1346 O O . LEU A 1 170 ? 6.914 4.579 8.330 1.00 94.69 170 LEU A O 1
ATOM 1350 N N . VAL A 1 171 ? 7.113 3.394 10.221 1.00 94.25 171 VAL A N 1
ATOM 1351 C CA . VAL A 1 171 ? 8.585 3.335 10.193 1.00 94.25 171 VAL A CA 1
ATOM 1352 C C . VAL A 1 171 ? 9.061 1.940 10.573 1.00 94.25 171 VAL A C 1
ATOM 1354 O O . VAL A 1 171 ? 8.603 1.361 11.557 1.00 94.25 171 VAL A O 1
ATOM 1357 N N . SER A 1 172 ? 9.981 1.381 9.787 1.00 93.44 172 SER A N 1
ATOM 1358 C CA . SER A 1 172 ? 10.578 0.075 10.068 1.00 93.44 172 SER A CA 1
ATOM 1359 C C . SER A 1 172 ? 11.518 0.130 11.275 1.00 93.44 172 SER A C 1
ATOM 1361 O O . SER A 1 172 ? 12.345 1.030 11.395 1.00 93.44 172 SER A O 1
ATOM 1363 N N . HIS A 1 173 ? 11.491 -0.898 12.123 1.00 90.69 173 HIS A N 1
ATOM 1364 C CA . HIS A 1 173 ? 12.443 -1.052 13.235 1.00 90.69 173 HIS A CA 1
ATOM 1365 C C . HIS A 1 173 ? 13.900 -1.174 12.758 1.00 90.69 173 HIS A C 1
ATOM 1367 O O . HIS A 1 173 ? 14.832 -1.039 13.542 1.00 90.69 173 HIS A O 1
ATOM 1373 N N . LYS A 1 174 ? 14.117 -1.471 11.470 1.00 88.12 174 LYS A N 1
ATOM 1374 C CA . LYS A 1 174 ? 15.458 -1.613 10.889 1.00 88.12 174 LYS A CA 1
ATOM 1375 C C . LYS A 1 174 ? 16.112 -0.286 10.520 1.00 88.12 174 LYS A C 1
ATOM 1377 O O . LYS A 1 174 ? 17.319 -0.277 10.304 1.00 88.12 174 LYS A O 1
ATOM 1382 N N . VAL A 1 175 ? 15.331 0.785 10.368 1.00 85.12 175 VAL A N 1
ATOM 1383 C CA . VAL A 1 175 ? 15.823 2.063 9.820 1.00 85.12 175 VAL A CA 1
ATOM 1384 C C . VAL A 1 175 ? 15.902 3.175 10.855 1.00 85.12 175 VAL A C 1
ATOM 1386 O O . VAL A 1 175 ? 16.660 4.116 10.653 1.00 85.12 175 VAL A O 1
ATOM 1389 N N . ALA A 1 176 ? 15.163 3.069 11.958 1.00 79.44 176 ALA A N 1
ATOM 1390 C CA . ALA A 1 176 ? 15.266 4.000 13.070 1.00 79.44 176 ALA A CA 1
ATOM 1391 C C . ALA A 1 176 ? 14.991 3.283 14.396 1.00 79.44 176 ALA A C 1
ATOM 1393 O O . ALA A 1 176 ? 14.108 2.426 14.479 1.00 79.44 176 ALA A O 1
ATOM 1394 N N . ASP A 1 177 ? 15.764 3.650 15.418 1.00 72.69 177 ASP A N 1
ATOM 1395 C CA . ASP A 1 177 ? 15.556 3.186 16.787 1.00 72.69 177 ASP A CA 1
ATOM 1396 C C . ASP A 1 177 ? 14.344 3.890 17.421 1.00 72.69 177 ASP A C 1
ATOM 1398 O O . ASP A 1 177 ? 14.008 5.031 17.085 1.00 72.69 177 ASP A O 1
ATOM 1402 N N . GLU A 1 178 ? 13.695 3.221 18.372 1.00 69.06 178 GLU A N 1
ATOM 1403 C CA . GLU A 1 178 ? 12.496 3.714 19.050 1.00 69.06 178 GLU A CA 1
ATOM 1404 C C . GLU A 1 178 ? 12.721 5.073 19.709 1.00 69.06 178 GLU A C 1
ATOM 1406 O O . GLU A 1 178 ? 11.846 5.939 19.683 1.00 69.06 178 GLU A O 1
ATOM 1411 N N . VAL A 1 179 ? 13.902 5.268 20.302 1.00 67.38 179 VAL A N 1
ATOM 1412 C CA . VAL A 1 179 ? 14.260 6.507 20.999 1.00 67.38 179 VAL A CA 1
ATOM 1413 C C . VAL A 1 179 ? 14.351 7.667 20.010 1.00 67.38 179 VAL A C 1
ATOM 1415 O O . VAL A 1 179 ? 13.824 8.747 20.271 1.00 67.38 179 VAL A O 1
ATOM 1418 N N . GLU A 1 180 ? 14.965 7.445 18.848 1.00 73.44 180 GLU A N 1
ATOM 1419 C CA . GLU A 1 180 ? 15.077 8.455 17.794 1.00 73.44 180 GLU A CA 1
ATOM 1420 C C . GLU A 1 180 ? 13.701 8.832 17.235 1.00 73.44 180 GLU A C 1
ATOM 1422 O O . GLU A 1 180 ? 13.390 10.015 17.075 1.00 73.44 180 GLU A O 1
ATOM 1427 N N . ILE A 1 181 ? 12.855 7.827 17.005 1.00 74.50 181 ILE A N 1
ATOM 1428 C CA . ILE A 1 181 ? 11.472 8.003 16.565 1.00 74.50 181 ILE A CA 1
ATOM 1429 C C . ILE A 1 181 ? 10.674 8.814 17.583 1.00 74.50 181 ILE A C 1
ATOM 1431 O O . ILE A 1 181 ? 10.061 9.810 17.210 1.00 74.50 181 ILE A O 1
ATOM 1435 N N . ARG A 1 182 ? 10.693 8.433 18.865 1.00 72.75 182 ARG A N 1
ATOM 1436 C CA . ARG A 1 182 ? 9.941 9.130 19.921 1.00 72.75 182 ARG A CA 1
ATOM 1437 C C . ARG A 1 182 ? 10.393 10.577 20.087 1.00 72.75 182 ARG A C 1
ATOM 1439 O O . ARG A 1 182 ? 9.556 11.436 20.339 1.00 72.75 182 ARG A O 1
ATOM 1446 N N . ASN A 1 183 ? 11.682 10.854 19.900 1.00 72.19 183 ASN A N 1
ATOM 1447 C CA . ASN A 1 183 ? 12.213 12.213 19.953 1.00 72.19 183 ASN A CA 1
ATOM 1448 C C . ASN A 1 183 ? 11.783 13.062 18.741 1.00 72.19 183 ASN A C 1
ATOM 1450 O O . ASN A 1 183 ? 11.558 14.260 18.894 1.00 72.19 183 ASN A O 1
ATOM 1454 N N . LYS A 1 184 ? 11.659 12.460 17.548 1.00 69.56 184 LYS A N 1
ATOM 1455 C CA . LYS A 1 184 ? 11.241 13.140 16.304 1.00 69.56 184 LYS A CA 1
ATOM 1456 C C . LYS A 1 184 ? 9.728 13.295 16.158 1.00 69.56 184 LYS A C 1
ATOM 1458 O O . LYS A 1 184 ? 9.285 14.279 15.584 1.00 69.56 184 LYS A O 1
ATOM 1463 N N . ALA A 1 185 ? 8.948 12.356 16.690 1.00 67.69 185 ALA A N 1
ATOM 1464 C CA . ALA A 1 185 ? 7.492 12.292 16.547 1.00 67.69 185 ALA A CA 1
ATOM 1465 C C . ALA A 1 185 ? 6.709 13.422 17.227 1.00 67.69 185 ALA A C 1
ATOM 1467 O O . ALA A 1 185 ? 5.483 13.412 17.159 1.00 67.69 185 ALA A O 1
ATOM 1468 N N . SER A 1 186 ? 7.414 14.361 17.868 1.00 65.12 186 SER A N 1
ATOM 1469 C CA . SER A 1 186 ? 6.868 15.565 18.490 1.00 65.12 186 SER A CA 1
ATOM 1470 C C . SER A 1 186 ? 5.706 15.275 19.463 1.00 65.12 186 SER A C 1
ATOM 1472 O O . SER A 1 186 ? 5.409 14.141 19.845 1.00 65.12 186 SER A O 1
ATOM 1474 N N . SER A 1 187 ? 5.0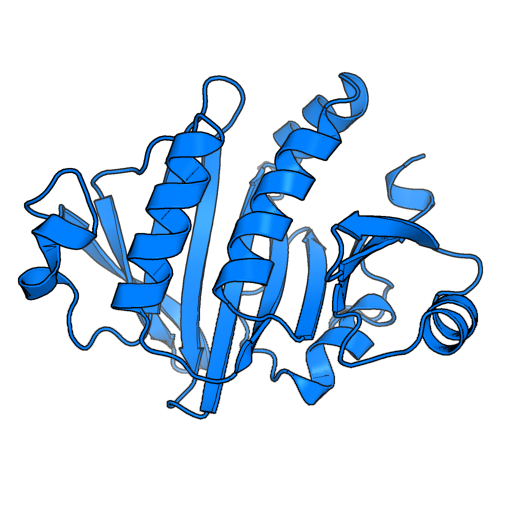47 16.328 19.942 1.00 72.25 187 SER A N 1
ATOM 1475 C CA . SER A 1 187 ? 3.786 16.229 20.676 1.00 72.25 187 SER A CA 1
ATOM 1476 C C . SER A 1 187 ? 2.592 15.867 19.785 1.00 72.25 187 SER A C 1
ATOM 1478 O O . SER A 1 187 ? 1.491 15.770 20.320 1.00 72.25 187 SER A O 1
ATOM 1480 N N . GLU A 1 188 ? 2.764 15.679 18.477 1.00 86.75 188 GLU A N 1
ATOM 1481 C CA . GLU A 1 188 ? 1.669 15.583 17.498 1.00 86.75 188 GLU A CA 1
ATOM 1482 C C . GLU A 1 188 ? 1.190 14.149 17.277 1.00 86.75 188 GLU A C 1
ATOM 1484 O O . GLU A 1 188 ? 0.012 13.937 17.009 1.00 86.75 188 GLU A O 1
ATOM 1489 N N . PHE A 1 189 ? 2.056 13.147 17.453 1.00 90.31 189 PHE A N 1
ATOM 1490 C CA . PHE A 1 189 ? 1.715 11.758 17.151 1.00 90.31 189 PHE A CA 1
ATOM 1491 C C . PHE A 1 189 ? 1.541 10.896 18.402 1.00 90.31 189 PHE A C 1
ATOM 1493 O O . PHE A 1 189 ? 2.198 11.071 19.434 1.00 90.31 189 PHE A O 1
ATOM 1500 N N . LYS A 1 190 ? 0.647 9.916 18.305 1.00 90.00 190 LYS A N 1
ATOM 1501 C CA . LYS A 1 190 ? 0.654 8.717 19.142 1.00 90.00 190 LYS A CA 1
ATOM 1502 C C . LYS A 1 190 ? 1.424 7.631 18.393 1.00 90.00 190 LYS A C 1
ATOM 1504 O O . LYS A 1 190 ? 1.225 7.447 17.195 1.00 90.00 190 LYS A O 1
ATOM 1509 N N . ILE A 1 191 ? 2.314 6.930 19.094 1.00 89.12 191 ILE A N 1
ATOM 1510 C CA . ILE A 1 191 ? 3.181 5.905 18.501 1.00 89.12 191 ILE A CA 1
ATOM 1511 C C . ILE A 1 191 ? 2.857 4.558 19.126 1.00 89.12 191 ILE A C 1
ATOM 1513 O O . ILE A 1 191 ? 2.841 4.425 20.354 1.00 89.12 191 ILE A O 1
ATOM 1517 N N . TYR A 1 192 ? 2.655 3.558 18.278 1.00 86.38 192 TYR A N 1
ATOM 1518 C CA . TYR A 1 192 ? 2.324 2.200 18.683 1.00 86.38 192 TYR A CA 1
ATOM 1519 C C . TYR A 1 192 ? 3.192 1.191 17.930 1.00 86.38 192 TYR A C 1
ATOM 1521 O O . TYR A 1 192 ? 3.477 1.393 16.747 1.00 86.38 192 TYR A O 1
ATOM 1529 N N . PRO A 1 193 ? 3.593 0.076 18.560 1.00 88.06 193 PRO A N 1
ATOM 1530 C CA . PRO A 1 193 ? 4.129 -1.052 17.814 1.00 88.06 193 PRO A CA 1
ATOM 1531 C C . PRO A 1 193 ? 2.996 -1.676 16.986 1.00 88.06 193 PRO A C 1
ATOM 1533 O O . PRO A 1 193 ? 2.002 -2.142 17.542 1.00 88.06 193 PRO A O 1
ATOM 1536 N N . LEU A 1 194 ? 3.134 -1.693 15.659 1.00 87.25 194 LEU A N 1
ATOM 1537 C CA . LEU A 1 194 ? 2.151 -2.327 14.772 1.00 87.25 194 LEU A CA 1
ATOM 1538 C C . LEU A 1 194 ? 2.337 -3.844 14.739 1.00 87.25 194 LEU A C 1
ATOM 1540 O O . LEU A 1 194 ? 1.382 -4.616 14.733 1.00 87.25 194 LEU A O 1
ATOM 1544 N N . ASN A 1 195 ? 3.597 -4.265 14.690 1.00 87.69 195 ASN A N 1
ATOM 1545 C CA . ASN A 1 195 ? 4.052 -5.647 14.745 1.00 87.69 195 ASN A CA 1
ATOM 1546 C C . ASN A 1 195 ? 5.540 -5.651 15.150 1.00 87.69 195 ASN A C 1
ATOM 1548 O O . ASN A 1 195 ? 6.096 -4.620 15.519 1.00 87.69 195 ASN A O 1
ATOM 1552 N N . SER A 1 196 ? 6.214 -6.798 15.063 1.00 88.50 196 SER A N 1
ATOM 1553 C CA . SER A 1 196 ? 7.640 -6.911 15.411 1.00 88.50 196 SER A CA 1
ATOM 1554 C C . SER A 1 196 ? 8.600 -6.142 14.489 1.00 88.50 196 SER A C 1
ATOM 1556 O O . SER A 1 196 ? 9.791 -6.073 14.783 1.00 88.50 196 SER A O 1
ATOM 1558 N N . SER A 1 197 ? 8.116 -5.596 13.372 1.00 91.44 197 SER A N 1
ATOM 1559 C CA . SER A 1 197 ? 8.920 -4.968 12.319 1.00 91.44 197 SER A CA 1
ATOM 1560 C C . SER A 1 197 ? 8.663 -3.474 12.133 1.00 91.44 197 SER A C 1
ATOM 1562 O O . SER A 1 197 ? 9.487 -2.828 11.486 1.00 91.44 197 SER A O 1
ATOM 1564 N N . PHE A 1 198 ? 7.554 -2.925 12.641 1.00 93.25 198 PHE A N 1
ATOM 1565 C CA . PHE A 1 198 ? 7.152 -1.547 12.358 1.00 93.25 198 PHE A CA 1
ATOM 1566 C C . PHE A 1 198 ? 6.545 -0.816 13.557 1.00 93.25 198 PHE A C 1
ATOM 1568 O O . PHE A 1 198 ? 5.666 -1.343 14.247 1.00 93.25 198 PHE A O 1
ATOM 1575 N N . TYR A 1 199 ? 6.924 0.456 13.681 1.00 92.00 199 TYR A N 1
ATOM 1576 C CA . TYR A 1 199 ? 6.212 1.467 14.448 1.00 92.00 199 TYR A CA 1
ATOM 1577 C C . TYR A 1 199 ? 5.152 2.125 13.568 1.00 92.00 199 TYR A C 1
ATOM 1579 O O . TYR A 1 199 ? 5.410 2.447 12.406 1.00 92.00 199 TYR A O 1
ATOM 1587 N N . PHE A 1 200 ? 3.973 2.349 14.137 1.00 92.75 200 PHE A N 1
ATOM 1588 C CA . PHE A 1 200 ? 2.885 3.091 13.519 1.00 92.75 200 PHE A CA 1
ATOM 1589 C C . PHE A 1 200 ? 2.640 4.394 14.267 1.00 92.75 200 PHE A C 1
ATOM 1591 O O . PHE A 1 200 ? 2.679 4.434 15.499 1.00 92.75 200 PHE A O 1
ATOM 1598 N N . PHE A 1 201 ? 2.385 5.443 13.500 1.00 92.50 201 PHE A N 1
ATOM 1599 C CA . PHE A 1 201 ? 2.175 6.799 13.966 1.00 92.50 201 PHE A CA 1
ATOM 1600 C C . PHE A 1 201 ? 0.758 7.193 13.595 1.00 92.50 201 PHE A C 1
ATOM 1602 O O . PHE A 1 201 ? 0.354 7.055 12.443 1.00 92.50 201 PHE A O 1
ATOM 1609 N N . GLU A 1 202 ? 0.024 7.702 14.566 1.00 92.00 202 GLU A N 1
ATOM 1610 C CA . GLU A 1 202 ? -1.308 8.250 14.372 1.00 92.00 202 GLU A CA 1
ATOM 1611 C C . GLU A 1 202 ? -1.292 9.696 14.848 1.00 92.00 202 GLU A C 1
ATOM 1613 O O . GLU A 1 202 ? -0.924 9.970 15.995 1.00 92.00 202 GLU A O 1
ATOM 1618 N N . ASN A 1 203 ? -1.637 10.629 13.967 1.00 91.75 203 ASN A N 1
ATOM 1619 C CA . ASN A 1 203 ? -1.729 12.031 14.337 1.00 91.75 203 ASN A CA 1
ATOM 1620 C C . ASN A 1 203 ? -2.843 12.206 15.381 1.00 91.75 203 ASN A C 1
ATOM 1622 O O . ASN A 1 203 ? -3.931 11.649 15.245 1.00 91.75 203 ASN A O 1
ATOM 1626 N N . LYS A 1 204 ? -2.584 12.953 16.453 1.00 88.12 204 LYS A N 1
ATOM 1627 C CA . LYS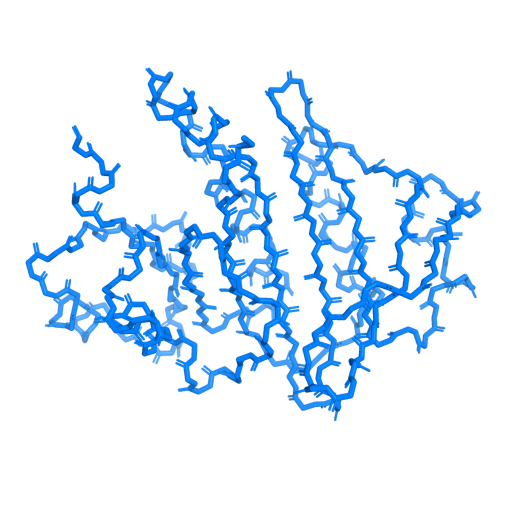 A 1 204 ? -3.562 13.148 17.531 1.00 88.12 204 LYS A CA 1
ATOM 1628 C C . LYS A 1 204 ? -4.828 13.838 17.040 1.00 88.12 204 LYS A C 1
ATOM 1630 O O . LYS A 1 204 ? -5.902 13.458 17.500 1.00 88.12 204 LYS A O 1
ATOM 1635 N N . ASP A 1 205 ? -4.712 14.756 16.085 1.00 83.06 205 ASP A N 1
ATOM 1636 C CA . ASP A 1 205 ? -5.855 15.455 15.491 1.00 83.06 205 ASP A CA 1
ATOM 1637 C C . ASP A 1 205 ? -6.706 14.514 14.635 1.00 83.06 205 ASP A C 1
ATOM 1639 O O . ASP A 1 205 ? -7.902 14.719 14.481 1.00 83.06 205 ASP A O 1
ATOM 1643 N N . PHE A 1 206 ? -6.110 13.432 14.132 1.00 79.06 206 PHE A N 1
ATOM 1644 C CA . PHE A 1 206 ? -6.819 12.410 13.374 1.00 79.06 206 PHE A CA 1
ATOM 1645 C C . PHE A 1 206 ? -7.648 11.471 14.264 1.00 79.06 206 PHE A C 1
ATOM 1647 O O . PHE A 1 206 ? -8.656 10.931 13.816 1.00 79.06 206 PHE A O 1
ATOM 1654 N N . SER A 1 207 ? -7.244 11.270 15.523 1.00 61.69 207 SER A N 1
ATOM 1655 C CA . SER A 1 207 ? -8.012 10.487 16.505 1.00 61.69 207 SER A CA 1
ATOM 1656 C C . SER A 1 207 ? -9.047 11.307 17.295 1.00 61.69 207 SER A C 1
ATOM 1658 O O . SER A 1 207 ? -9.656 10.744 18.212 1.00 61.69 207 SER A O 1
ATOM 1660 N N . SER A 1 208 ? -9.132 12.620 17.058 1.00 56.31 208 SER A N 1
ATOM 1661 C CA . SER A 1 208 ? -9.943 13.580 17.829 1.00 56.31 208 SER A CA 1
ATOM 1662 C C . SER A 1 208 ? -11.326 13.763 17.224 1.00 56.31 208 SER A C 1
ATOM 1664 O O . SER A 1 208 ? -12.293 13.827 18.015 1.00 56.31 208 SER A O 1
#

Sequence (208 aa):
MSVDFTIAQAGQAQPLFELMVNIECEMEKAGFKKNISVYKVGLDERGVFEESEKYVISGKKFRESESDLKGWEGLSVEFYSKEYTVYFLICNYKNQYINSFIEVSGKVIEKLQSENKINSFMKVISIVALNMKSQGGFGTFELPFEPVPPEKIISCIFNTPDGVPALMGLVSHKVADEVEIRNKASSEFKIYPLNSSFYFFENKDFSS

Radius of gyration: 16.3 Å; chains: 1; bounding box: 33×40×41 Å

Foldseek 3Di:
DFWKKKKKFKFFFDFPLVLQQQLQVLLVVLQKAWDQKKFQWDADPVRFIDTDDIDRAPDSGSVVRCVPCPPGQKMKIWIDHPLFIWIWIWGHDVRGIIMIMIMGTPVSVVVCLVVVNVLSVLSSVVSSCVSRVTQKIFMDTPDTRHDDHRVCHQVCCCQPPVGHHGQKMKGFCVNDPPVRCVVSLPPFWDWDDSDPTMIMTGGPVNSD

Organism: NCBI:txid652676

pLDDT: mean 90.94, std 8.08, range [46.91, 98.12]

Secondary structure (DSSP, 8-state):
-PPEEEEEEEEE---HHHHHHHHHHHHHHTT-EEEEEEEEEEE-TTS-EEEEEEEE-SSSSGGG-HHHHTT-SEEEEEEE-SS-EEEEEEEEETTTEEEEEEEEEHHHHHHHHHTT-HHHHHHHHHHHHHHHT-SEEEEEET-------HHHHTHHHHS-TTSS--SEEEEETTTS-HHHHHHHSTTTEEEEEEETTEEEEEETTTT-